Protein AF-A0A7H9HRE2-F1 (afdb_monomer)

InterPro domains:
  IPR013260 mRNA splicing factor SYF2 [PF08231] (63-188)

Structure (mmCIF, N/CA/C/O backbone):
data_AF-A0A7H9HRE2-F1
#
_entry.id   AF-A0A7H9HRE2-F1
#
loop_
_atom_site.group_PDB
_atom_site.id
_atom_site.type_symbol
_atom_site.label_atom_id
_atom_site.label_alt_id
_atom_site.label_comp_id
_atom_site.label_asym_id
_atom_site.label_entity_id
_atom_site.label_seq_id
_atom_site.pdbx_PDB_ins_code
_atom_site.Cartn_x
_atom_site.Cartn_y
_atom_site.Cartn_z
_atom_site.occupancy
_atom_site.B_iso_or_equiv
_atom_site.auth_seq_id
_atom_site.auth_comp_id
_atom_s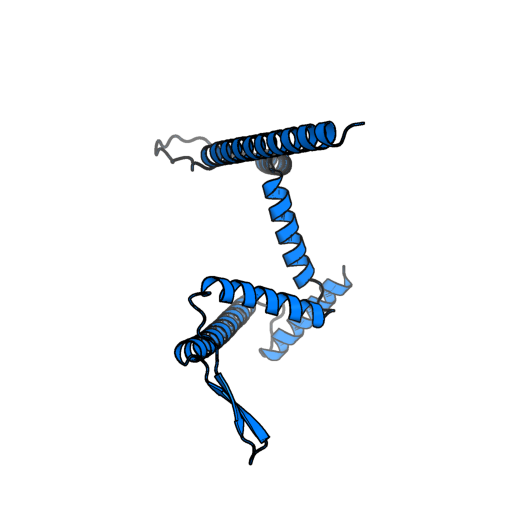ite.auth_asym_id
_atom_site.auth_atom_id
_atom_site.pdbx_PDB_model_num
ATOM 1 N N . MET A 1 1 ? 12.869 37.973 42.321 1.00 53.41 1 MET A N 1
ATOM 2 C CA . MET A 1 1 ? 11.925 38.072 41.183 1.00 53.41 1 MET A CA 1
ATOM 3 C C . MET A 1 1 ? 10.596 37.479 41.623 1.00 53.41 1 MET A C 1
ATOM 5 O O . MET A 1 1 ? 10.612 36.367 42.132 1.00 53.41 1 MET A O 1
ATOM 9 N N . SER A 1 2 ? 9.489 38.215 41.514 1.00 80.38 2 SER A N 1
ATOM 10 C CA . SER A 1 2 ? 8.180 37.780 42.021 1.00 80.38 2 SER A CA 1
ATOM 11 C C . SER A 1 2 ? 7.519 36.743 41.104 1.00 80.38 2 SER A C 1
ATOM 13 O O . SER A 1 2 ? 7.664 36.790 39.882 1.00 80.38 2 SER A O 1
ATOM 15 N N . LEU A 1 3 ? 6.764 35.815 41.702 1.00 80.50 3 LEU A N 1
ATOM 16 C CA . LEU A 1 3 ? 5.951 34.803 41.008 1.00 80.50 3 LEU A CA 1
ATOM 17 C C . LEU A 1 3 ? 4.984 35.440 39.990 1.00 80.50 3 LEU A C 1
ATOM 19 O O . LEU A 1 3 ? 4.745 34.919 38.902 1.00 80.50 3 LEU A O 1
ATOM 23 N N . GLU A 1 4 ? 4.499 36.629 40.326 1.00 84.69 4 GLU A N 1
ATOM 24 C CA . GLU A 1 4 ? 3.615 37.455 39.509 1.00 84.69 4 GLU A CA 1
ATOM 25 C C . GLU A 1 4 ? 4.274 37.914 38.196 1.00 84.69 4 GLU A C 1
ATOM 27 O O . GLU A 1 4 ? 3.642 37.900 37.137 1.00 84.69 4 GLU A O 1
ATOM 32 N N . GLY A 1 5 ? 5.579 38.208 38.229 1.00 87.94 5 GLY A N 1
ATOM 33 C CA . GLY A 1 5 ? 6.357 38.540 37.035 1.00 87.94 5 GLY A CA 1
ATOM 34 C C . GLY A 1 5 ? 6.512 37.357 36.073 1.00 87.94 5 GLY A C 1
ATOM 35 O O . GLY A 1 5 ? 6.505 37.543 34.855 1.00 87.94 5 GLY A O 1
ATOM 36 N N . TYR A 1 6 ? 6.586 36.123 36.585 1.00 88.81 6 TYR A N 1
ATOM 37 C CA . TYR A 1 6 ? 6.616 34.922 35.741 1.00 88.81 6 TYR A CA 1
ATOM 38 C C . TYR A 1 6 ? 5.274 34.670 35.045 1.00 88.81 6 TYR A C 1
ATOM 40 O O . TYR A 1 6 ? 5.252 34.329 33.861 1.00 88.81 6 TYR A O 1
ATOM 48 N N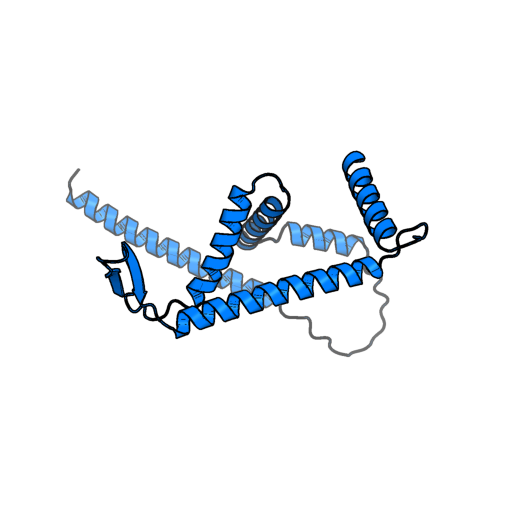 . LEU A 1 7 ? 4.154 34.898 35.737 1.00 90.94 7 LEU A N 1
ATOM 49 C CA . LEU A 1 7 ? 2.818 34.770 35.150 1.00 90.94 7 LEU A CA 1
ATOM 50 C C . LEU A 1 7 ? 2.570 35.800 34.041 1.00 90.94 7 LEU A C 1
ATOM 52 O O . LEU A 1 7 ? 1.979 35.464 33.012 1.00 90.94 7 LEU A O 1
ATOM 56 N N . GLN A 1 8 ? 3.042 37.037 34.216 1.00 90.56 8 GLN A N 1
ATOM 57 C CA . GLN A 1 8 ? 2.969 38.064 33.173 1.00 90.56 8 GLN A CA 1
ATOM 58 C C . GLN A 1 8 ? 3.802 37.678 31.944 1.00 90.56 8 GLN A C 1
ATOM 60 O O . GLN A 1 8 ? 3.269 37.656 30.833 1.00 90.56 8 GLN A O 1
ATOM 65 N N . ARG A 1 9 ? 5.054 37.245 32.140 1.00 89.19 9 ARG A N 1
ATOM 66 C CA . ARG A 1 9 ? 5.915 36.762 31.046 1.00 89.19 9 ARG A CA 1
ATOM 67 C C . ARG A 1 9 ? 5.306 35.579 30.298 1.00 89.19 9 ARG A C 1
ATOM 69 O O . ARG A 1 9 ? 5.364 35.537 29.073 1.00 89.19 9 ARG A O 1
ATOM 76 N N . PHE A 1 10 ? 4.682 34.635 31.002 1.00 91.75 10 PHE A N 1
ATOM 77 C CA . PHE A 1 10 ? 4.004 33.501 30.370 1.00 91.75 10 PHE A CA 1
ATOM 78 C C . PHE A 1 10 ? 2.816 33.944 29.501 1.00 91.75 10 PHE A C 1
ATOM 80 O O . PHE A 1 10 ? 2.652 33.462 28.378 1.00 91.75 10 PHE A O 1
ATOM 87 N N . LYS A 1 11 ? 2.006 34.899 29.979 1.00 93.75 11 LYS A N 1
ATOM 88 C CA . LYS A 1 11 ? 0.901 35.475 29.193 1.00 93.75 11 LYS A CA 1
ATOM 89 C C . LYS A 1 11 ? 1.412 36.201 27.945 1.00 93.75 11 LYS A C 1
ATOM 91 O O . LYS A 1 11 ? 0.820 36.052 26.878 1.00 93.75 11 LYS A O 1
ATOM 96 N N . GLU A 1 12 ? 2.514 36.937 28.054 1.00 93.81 12 GLU A N 1
ATOM 97 C CA . GLU A 1 12 ? 3.158 37.604 26.916 1.00 93.81 12 GLU A CA 1
ATOM 98 C C . GLU A 1 12 ? 3.727 36.609 25.902 1.00 93.81 12 GLU A C 1
ATOM 100 O O . GLU A 1 12 ? 3.481 36.745 24.705 1.00 93.81 12 GLU A O 1
ATOM 105 N N . LEU A 1 13 ? 4.423 35.569 26.365 1.00 93.88 13 LEU A N 1
ATOM 106 C CA . LEU A 1 13 ? 4.926 34.485 25.519 1.00 93.88 13 LEU A CA 1
ATOM 107 C C . LEU A 1 13 ? 3.793 33.776 24.776 1.00 93.88 13 LEU A C 1
ATOM 109 O O . LEU A 1 13 ? 3.919 33.509 23.584 1.00 93.88 13 LEU A O 1
ATOM 113 N N . ARG A 1 14 ? 2.662 33.530 25.447 1.00 93.44 14 ARG A N 1
ATOM 114 C CA . ARG A 1 14 ? 1.474 32.931 24.826 1.00 93.44 14 ARG A CA 1
ATOM 115 C C . ARG A 1 14 ? 0.843 33.837 23.766 1.00 93.44 14 ARG A C 1
ATOM 117 O O . ARG A 1 14 ? 0.380 33.344 22.742 1.00 93.44 14 ARG A O 1
ATOM 124 N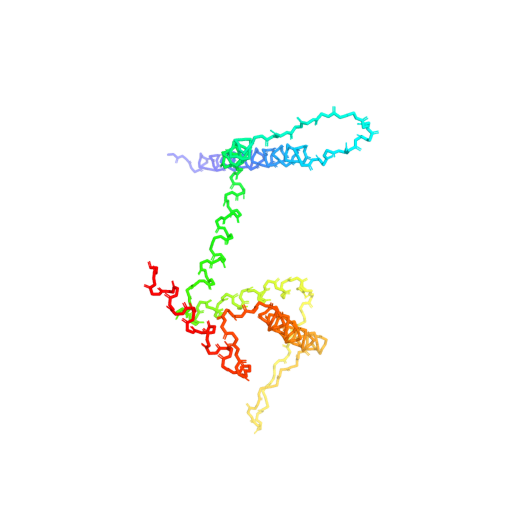 N . ARG A 1 15 ? 0.821 35.156 23.985 1.00 91.88 15 ARG A N 1
ATOM 125 C CA . ARG A 1 15 ? 0.366 36.120 22.967 1.00 91.88 15 ARG A CA 1
ATOM 126 C C . ARG A 1 15 ? 1.313 36.141 21.770 1.00 91.88 15 ARG A C 1
ATOM 128 O O . ARG A 1 15 ? 0.856 36.012 20.641 1.00 91.88 15 ARG A O 1
ATOM 135 N N . ARG A 1 16 ? 2.625 36.194 22.015 1.00 92.19 16 ARG A N 1
ATOM 136 C CA . ARG A 1 16 ? 3.647 36.159 20.959 1.00 92.19 16 ARG A CA 1
ATOM 137 C C . ARG A 1 16 ? 3.608 34.862 20.156 1.00 92.19 16 ARG A C 1
ATOM 139 O O . ARG A 1 16 ? 3.709 34.917 18.937 1.00 92.19 16 ARG A O 1
ATOM 146 N N . SER A 1 17 ? 3.426 33.707 20.797 1.00 91.56 17 SER A N 1
ATOM 147 C CA . SER A 1 17 ? 3.321 32.431 20.077 1.00 91.56 17 SER A CA 1
ATOM 148 C C . SER A 1 17 ? 2.076 32.381 19.191 1.00 91.56 17 SER A C 1
ATOM 150 O O . SER A 1 17 ? 2.152 31.919 18.053 1.00 91.56 17 SER A O 1
ATOM 152 N N . PHE A 1 18 ? 0.953 32.925 19.665 1.00 91.44 18 PHE A N 1
ATOM 153 C CA . PHE A 1 18 ? -0.261 33.055 18.866 1.00 91.44 18 PHE A CA 1
ATOM 154 C C . PHE A 1 18 ? -0.077 34.020 17.683 1.00 91.44 18 PHE A C 1
ATOM 156 O O . PHE A 1 18 ? -0.444 33.687 16.559 1.00 91.44 18 PHE A O 1
ATOM 163 N N . GLU A 1 19 ? 0.560 35.173 17.894 1.00 92.94 19 GLU A N 1
ATOM 164 C CA . GLU A 1 19 ? 0.885 36.124 16.822 1.00 92.94 19 GLU A CA 1
ATOM 165 C C . GLU A 1 19 ? 1.827 35.529 15.771 1.00 92.94 19 GLU A C 1
ATOM 167 O O . GLU A 1 19 ? 1.618 35.730 14.575 1.00 92.94 19 GLU A O 1
ATOM 172 N N . VAL A 1 20 ? 2.852 34.783 16.193 1.00 90.31 20 VAL A N 1
ATOM 173 C CA . VAL A 1 20 ? 3.763 34.077 15.281 1.00 90.31 20 VAL A CA 1
ATOM 174 C C . VAL A 1 20 ? 3.003 33.023 14.480 1.00 90.31 20 VAL A C 1
ATOM 176 O O . VAL A 1 20 ? 3.157 32.970 13.264 1.00 90.31 20 VAL A O 1
ATOM 179 N N . SER A 1 21 ? 2.125 32.250 15.122 1.00 88.25 21 SER A N 1
ATOM 180 C CA . SER A 1 21 ? 1.276 31.267 14.439 1.00 88.25 21 SER A CA 1
ATOM 181 C C . SER A 1 21 ? 0.378 31.919 13.378 1.00 88.25 21 SER A C 1
ATOM 183 O O . SER A 1 21 ? 0.330 31.464 12.236 1.00 88.25 21 SER A O 1
ATOM 185 N N . LEU A 1 22 ? -0.252 33.056 13.701 1.00 88.06 22 LEU A N 1
ATOM 186 C CA . LEU A 1 22 ? -1.041 33.827 12.735 1.00 88.06 22 LEU A CA 1
ATOM 187 C C . LEU A 1 22 ? -0.190 34.378 11.583 1.00 88.06 22 LEU A C 1
ATOM 189 O O . LEU A 1 22 ? -0.641 34.376 10.439 1.00 88.06 22 LEU A O 1
ATOM 193 N N . LYS A 1 23 ? 1.035 34.847 11.855 1.00 91.31 23 LYS A N 1
ATOM 194 C CA . LYS A 1 23 ? 1.962 35.314 10.809 1.00 91.31 23 LYS A CA 1
ATOM 195 C C . LYS A 1 23 ? 2.365 34.173 9.875 1.00 91.31 23 LYS A C 1
ATOM 197 O O . LYS A 1 23 ? 2.312 34.358 8.664 1.00 91.31 23 LYS A O 1
ATOM 202 N N . ILE A 1 24 ? 2.687 32.998 10.419 1.00 85.69 24 ILE A N 1
ATOM 203 C CA . ILE A 1 24 ? 2.991 31.790 9.637 1.00 85.69 24 ILE A CA 1
ATOM 204 C C . ILE A 1 24 ? 1.783 31.393 8.777 1.00 85.69 24 ILE A C 1
ATOM 206 O O . ILE A 1 24 ? 1.947 31.113 7.593 1.00 85.69 24 ILE A O 1
ATOM 210 N N . GLY A 1 25 ? 0.567 31.439 9.332 1.00 85.00 25 GLY A N 1
ATOM 211 C CA . GLY A 1 25 ? -0.670 31.185 8.587 1.00 85.00 25 GLY A CA 1
ATOM 212 C C . GLY A 1 25 ? -0.892 32.161 7.425 1.00 85.00 25 GLY A C 1
ATOM 213 O O . GLY A 1 25 ? -1.188 31.736 6.314 1.00 85.00 25 GLY A O 1
ATOM 214 N N . LYS A 1 26 ? -0.668 33.463 7.637 1.00 88.75 26 LYS A N 1
ATOM 215 C CA . LYS A 1 26 ? -0.795 34.480 6.576 1.00 88.75 26 LYS A CA 1
ATOM 216 C C . LYS A 1 26 ? 0.246 34.323 5.467 1.00 88.75 26 LYS A C 1
ATOM 218 O O . LYS A 1 26 ? -0.077 34.527 4.301 1.00 88.75 26 LYS A O 1
ATOM 223 N N . ILE A 1 27 ? 1.484 33.973 5.822 1.00 81.31 27 ILE A N 1
ATOM 224 C CA . ILE A 1 27 ? 2.543 33.677 4.844 1.00 81.31 27 ILE A CA 1
ATOM 225 C C . ILE A 1 27 ? 2.149 32.444 4.025 1.00 81.31 27 ILE A C 1
ATOM 227 O O . ILE A 1 27 ? 2.180 32.484 2.802 1.00 81.31 27 ILE A O 1
ATOM 231 N N . ALA A 1 28 ? 1.669 31.394 4.691 1.00 78.19 28 ALA A N 1
ATOM 232 C CA . ALA A 1 28 ? 1.194 30.172 4.055 1.00 78.19 28 ALA A CA 1
ATOM 233 C C . ALA A 1 28 ? 0.032 30.383 3.074 1.00 78.19 28 ALA A C 1
ATOM 235 O O . ALA A 1 28 ? -0.017 29.714 2.042 1.00 78.19 28 ALA A O 1
ATOM 236 N N . GLU A 1 29 ? -0.920 31.254 3.415 1.00 79.62 29 GLU A N 1
ATOM 237 C CA . GLU A 1 29 ? -2.018 31.624 2.523 1.00 79.62 29 GLU A CA 1
ATOM 238 C C . GLU A 1 29 ? -1.499 32.412 1.324 1.00 79.62 29 GLU A C 1
ATOM 240 O O . GLU A 1 29 ? -1.832 32.069 0.193 1.00 79.62 29 GLU A O 1
ATOM 245 N N . ARG A 1 30 ? -0.641 33.416 1.544 1.00 82.19 30 ARG A N 1
ATOM 246 C CA . ARG A 1 30 ? -0.043 34.206 0.458 1.00 82.19 30 ARG A CA 1
ATOM 247 C C . ARG A 1 30 ? 0.728 33.327 -0.529 1.00 82.19 30 ARG A C 1
ATOM 249 O O . ARG A 1 30 ? 0.486 33.421 -1.725 1.00 82.19 30 ARG A O 1
ATOM 256 N N . GLU A 1 31 ? 1.567 32.422 -0.032 1.00 76.62 31 GLU A N 1
ATOM 257 C CA . GLU A 1 31 ? 2.283 31.450 -0.867 1.00 76.62 31 GLU A CA 1
ATOM 258 C C . GLU A 1 31 ? 1.318 30.559 -1.669 1.00 76.62 31 GLU A C 1
ATOM 260 O O . GLU A 1 31 ? 1.574 30.246 -2.829 1.00 76.62 31 GLU A O 1
ATOM 265 N N . ALA A 1 32 ? 0.189 30.148 -1.079 1.00 75.56 32 ALA A N 1
ATOM 266 C CA . ALA A 1 32 ? -0.812 29.344 -1.779 1.00 75.56 32 ALA A CA 1
ATOM 267 C C . ALA A 1 32 ? -1.511 30.130 -2.902 1.00 75.56 32 ALA A C 1
ATOM 269 O O . ALA A 1 32 ? -1.772 29.565 -3.967 1.00 75.56 32 ALA A O 1
ATOM 270 N N . TRP A 1 33 ? -1.781 31.420 -2.686 1.00 75.31 33 TRP A N 1
ATOM 271 C CA . TRP A 1 33 ? -2.318 32.323 -3.707 1.00 75.31 33 TRP A CA 1
ATOM 272 C C . TRP A 1 33 ? -1.329 32.537 -4.855 1.00 75.31 33 TRP A C 1
ATOM 274 O O . TRP A 1 33 ? -1.697 32.346 -6.013 1.00 75.31 33 TRP A O 1
ATOM 284 N N . GLU A 1 34 ? -0.066 32.832 -4.548 1.00 73.00 34 GLU A N 1
ATOM 285 C CA . GLU A 1 34 ? 0.997 33.004 -5.549 1.00 73.00 34 GLU A CA 1
ATOM 286 C C . GLU A 1 34 ? 1.199 31.719 -6.375 1.00 73.00 34 GLU A C 1
ATOM 288 O O . GLU A 1 34 ? 1.267 31.758 -7.605 1.00 73.00 34 GLU A O 1
ATOM 293 N N . GLN A 1 35 ? 1.179 30.542 -5.738 1.00 65.88 35 GLN A N 1
ATOM 294 C CA . GLN A 1 35 ? 1.221 29.265 -6.460 1.00 65.88 35 GLN A CA 1
ATOM 295 C C . GLN A 1 35 ? -0.016 29.026 -7.333 1.00 65.88 35 GLN A C 1
ATOM 297 O O . GLN A 1 35 ? 0.101 28.426 -8.404 1.00 65.88 35 GLN A O 1
ATOM 302 N N . ALA A 1 36 ? -1.201 29.452 -6.892 1.00 69.50 36 ALA A N 1
ATOM 303 C CA . ALA A 1 36 ? -2.420 29.330 -7.683 1.00 69.50 36 ALA A CA 1
ATOM 304 C C . ALA A 1 36 ? -2.391 30.247 -8.914 1.00 69.50 36 ALA A C 1
ATOM 306 O O . ALA A 1 36 ? -2.913 29.862 -9.958 1.00 69.50 36 ALA A O 1
ATOM 307 N N . GLU A 1 37 ? -1.755 31.417 -8.825 1.00 67.75 37 GLU A N 1
ATOM 308 C CA . GLU A 1 37 ? -1.546 32.322 -9.958 1.00 67.75 37 GLU A CA 1
ATOM 309 C C . GLU A 1 37 ? -0.533 31.772 -10.964 1.00 67.75 37 GLU A C 1
ATOM 311 O O . GLU A 1 37 ? -0.829 31.742 -12.159 1.00 67.75 37 GLU A O 1
ATOM 316 N N . ILE A 1 38 ? 0.598 31.239 -10.492 1.00 65.19 38 ILE A N 1
ATOM 317 C CA . ILE A 1 38 ? 1.644 30.643 -11.343 1.00 65.19 38 ILE A CA 1
ATOM 318 C C . ILE A 1 38 ? 1.145 29.371 -12.059 1.00 65.19 38 ILE A C 1
ATOM 320 O O . ILE A 1 38 ? 1.606 29.039 -13.150 1.00 65.19 38 ILE A O 1
ATOM 324 N N . ARG A 1 39 ? 0.190 28.638 -11.469 1.00 60.56 39 ARG A N 1
ATOM 325 C CA . ARG A 1 39 ? -0.331 27.369 -12.013 1.00 60.56 39 ARG A CA 1
ATOM 326 C C . ARG A 1 39 ? -1.541 27.512 -12.942 1.00 60.56 39 ARG A C 1
ATOM 328 O O . ARG A 1 39 ? -2.035 26.482 -13.407 1.00 60.56 39 ARG A O 1
ATOM 335 N N . LYS A 1 40 ? -2.039 28.723 -13.234 1.00 64.69 40 LYS A N 1
ATOM 336 C CA . LYS A 1 40 ? -3.135 28.883 -14.209 1.00 64.69 40 LYS A CA 1
ATOM 337 C C . LYS A 1 40 ? -2.640 28.427 -15.594 1.00 64.69 40 LYS A C 1
ATOM 339 O O . LYS A 1 40 ? -1.647 28.966 -16.080 1.00 64.69 40 LYS A O 1
ATOM 344 N N . PRO A 1 41 ? -3.282 27.434 -16.239 1.00 56.47 41 PRO A N 1
ATOM 345 C CA . PRO A 1 41 ? -2.868 26.981 -17.561 1.00 56.47 41 PRO A CA 1
ATOM 346 C C . PRO A 1 41 ? -3.010 28.127 -18.568 1.00 56.47 41 PRO A C 1
ATOM 348 O O . PRO A 1 41 ? -4.044 28.795 -18.616 1.00 56.47 41 PRO A O 1
ATOM 351 N N . ARG A 1 42 ? -1.967 28.350 -19.378 1.00 55.78 42 ARG A N 1
ATOM 352 C CA . ARG A 1 42 ? -1.998 29.271 -20.519 1.00 55.78 42 ARG A CA 1
ATOM 353 C C . ARG A 1 42 ? -3.095 28.785 -21.470 1.00 55.78 42 ARG A C 1
ATOM 355 O O . ARG A 1 42 ? -2.938 27.763 -22.129 1.00 55.78 42 ARG A O 1
ATOM 362 N N . VAL A 1 43 ? -4.234 29.473 -21.477 1.00 55.56 43 VAL A N 1
ATOM 363 C CA . VAL A 1 43 ? -5.336 29.183 -22.398 1.00 55.56 43 VAL A CA 1
ATOM 364 C C . VAL A 1 43 ? -4.838 29.517 -23.799 1.00 55.56 43 VAL A C 1
ATOM 366 O O . VAL A 1 43 ? -4.540 30.676 -24.086 1.00 55.56 43 VAL A O 1
ATOM 369 N N . TYR A 1 44 ? -4.703 28.497 -24.646 1.00 48.81 44 TYR A N 1
ATOM 370 C CA . TYR A 1 44 ? -4.431 28.665 -26.068 1.00 48.81 44 TYR A CA 1
ATOM 371 C C . TYR A 1 44 ? -5.528 29.555 -26.664 1.00 48.81 44 TYR A C 1
ATOM 373 O O . TYR A 1 44 ? -6.688 29.151 -26.739 1.00 48.81 44 TYR A O 1
ATOM 381 N N . ARG A 1 45 ? -5.177 30.782 -27.056 1.00 51.88 45 ARG A N 1
ATOM 382 C CA . ARG A 1 45 ? -5.975 31.550 -28.011 1.00 51.88 45 ARG A CA 1
ATOM 383 C C . ARG A 1 45 ? -5.551 31.053 -29.391 1.00 51.88 45 ARG A C 1
ATOM 385 O O . ARG A 1 45 ? -4.370 31.124 -29.714 1.00 51.88 45 ARG A O 1
ATOM 392 N N . MET A 1 46 ? -6.483 30.459 -30.135 1.00 48.91 46 MET A N 1
ATOM 393 C CA . MET A 1 46 ? -6.277 30.069 -31.533 1.00 48.91 46 MET A CA 1
ATOM 394 C C . MET A 1 46 ? -6.248 31.331 -32.398 1.00 48.91 46 MET A C 1
ATOM 396 O O . MET A 1 46 ? -7.236 31.672 -33.035 1.00 48.91 46 MET A O 1
ATOM 400 N N . GLU A 1 47 ? -5.125 32.031 -32.397 1.00 48.75 47 GLU A N 1
ATOM 401 C CA . GLU A 1 47 ? -4.735 32.882 -33.515 1.00 48.75 47 GLU A CA 1
ATOM 402 C C . GLU A 1 47 ? -3.466 32.236 -34.061 1.00 48.75 47 GLU A C 1
ATOM 404 O O . GLU A 1 47 ? -2.422 32.206 -33.411 1.00 48.75 47 GLU A O 1
ATOM 409 N N . ALA A 1 48 ? -3.645 31.545 -35.184 1.00 50.59 48 ALA A N 1
ATOM 410 C CA . ALA A 1 48 ? -2.578 30.913 -35.927 1.00 50.59 48 ALA A CA 1
ATOM 411 C C . ALA A 1 48 ? -1.835 32.006 -36.692 1.00 50.59 48 ALA A C 1
ATOM 413 O O . ALA A 1 48 ? -2.347 32.502 -37.689 1.00 50.59 48 ALA A O 1
ATOM 414 N N . GLU A 1 49 ? -0.644 32.356 -36.223 1.00 41.31 49 GLU A N 1
ATOM 415 C CA . GLU A 1 49 ? 0.382 32.959 -37.063 1.00 41.31 49 GLU A CA 1
ATOM 416 C C . GLU A 1 49 ? 1.697 32.231 -36.809 1.00 41.31 49 GLU A C 1
ATOM 418 O O . GLU A 1 49 ? 2.117 32.016 -35.669 1.00 41.31 49 GLU A O 1
ATOM 423 N N . ASP A 1 50 ? 2.280 31.791 -37.917 1.00 48.62 50 ASP A N 1
ATOM 424 C CA . ASP A 1 50 ? 3.550 31.106 -38.020 1.00 48.62 50 ASP A CA 1
ATOM 425 C C . ASP A 1 50 ? 4.664 31.896 -37.325 1.00 48.62 50 ASP A C 1
ATOM 427 O O . ASP A 1 50 ? 4.991 33.022 -37.703 1.00 48.62 50 ASP A O 1
ATOM 431 N N . SER A 1 51 ? 5.321 31.272 -36.352 1.00 35.91 51 SER A N 1
ATOM 432 C CA . SER A 1 51 ? 6.732 31.543 -36.125 1.00 35.91 51 SER A CA 1
ATOM 433 C C . SER A 1 51 ? 7.435 30.275 -35.663 1.00 35.91 51 SER A C 1
ATOM 435 O O . SER A 1 51 ? 7.061 29.623 -34.685 1.00 35.91 51 SER A O 1
ATOM 437 N N . ASP A 1 52 ? 8.447 29.908 -36.437 1.00 46.59 52 ASP A N 1
ATOM 438 C CA . ASP A 1 52 ? 9.471 28.943 -36.086 1.00 46.59 52 ASP A CA 1
ATOM 439 C C . ASP A 1 52 ? 10.122 29.337 -34.750 1.00 46.59 52 ASP A C 1
ATOM 441 O O . ASP A 1 52 ? 11.089 30.095 -34.723 1.00 46.59 52 ASP A O 1
ATOM 445 N N . ASP A 1 53 ? 9.619 28.821 -33.628 1.00 41.88 53 ASP A N 1
ATOM 446 C CA . ASP A 1 53 ? 10.334 28.874 -32.352 1.00 41.88 53 ASP A CA 1
ATOM 447 C C . ASP A 1 53 ? 10.961 27.510 -32.069 1.00 41.88 53 ASP A C 1
ATOM 449 O O . ASP A 1 53 ? 10.467 26.668 -31.312 1.00 41.88 53 ASP A O 1
ATOM 453 N N . VAL A 1 54 ? 12.104 27.297 -32.720 1.00 44.75 54 VAL A N 1
ATOM 454 C CA . VAL A 1 54 ? 13.179 26.421 -32.246 1.00 44.75 54 VAL A CA 1
ATOM 455 C C . VAL A 1 54 ? 13.698 26.993 -30.916 1.00 44.75 54 VAL A C 1
ATOM 457 O O . VAL A 1 54 ? 14.799 27.532 -30.814 1.00 44.75 54 VAL A O 1
ATOM 460 N N . GLY A 1 55 ? 12.872 26.873 -29.875 1.00 42.19 55 GLY A N 1
ATOM 461 C CA . GLY A 1 55 ? 13.168 27.254 -28.501 1.00 42.19 55 GLY A CA 1
ATOM 462 C C . GLY A 1 55 ? 14.254 26.348 -27.930 1.00 42.19 55 GLY A C 1
ATOM 463 O O . GLY A 1 55 ? 13.991 25.261 -27.417 1.00 42.19 55 GLY A O 1
ATOM 464 N N . SER A 1 56 ? 15.489 26.805 -28.110 1.00 46.00 56 SER A N 1
ATOM 465 C CA . SER A 1 56 ? 16.763 26.352 -27.560 1.00 46.00 56 SER A CA 1
ATOM 466 C C . SER A 1 56 ? 16.693 25.356 -26.386 1.00 46.00 56 SER A C 1
ATOM 468 O O . SER A 1 56 ? 16.099 25.616 -25.341 1.00 46.00 56 SER A O 1
ATOM 470 N N . LEU A 1 57 ? 17.440 24.248 -26.488 1.00 51.19 57 LEU A N 1
ATOM 471 C CA . LEU A 1 57 ? 17.784 23.336 -25.377 1.00 51.19 57 LEU A CA 1
ATOM 472 C C . LEU A 1 57 ? 18.236 24.073 -24.098 1.00 51.19 57 LEU A C 1
ATOM 474 O O . LEU A 1 57 ? 18.051 23.568 -22.989 1.00 51.19 57 LEU A O 1
ATOM 478 N N . GLN A 1 58 ? 18.790 25.272 -24.254 1.00 49.47 58 GLN A N 1
ATOM 479 C CA . GLN A 1 58 ? 19.250 26.178 -23.204 1.00 49.47 58 GLN A CA 1
ATOM 480 C C . GLN A 1 58 ? 18.088 26.692 -22.336 1.00 49.47 58 GLN A C 1
ATOM 482 O O . GLN A 1 58 ? 18.205 26.703 -21.114 1.00 49.47 58 GLN A O 1
ATOM 487 N N . ASP A 1 59 ? 16.921 26.925 -22.940 1.00 54.78 59 ASP A N 1
ATOM 488 C CA . ASP A 1 59 ? 15.691 27.361 -22.273 1.00 54.78 59 ASP A CA 1
ATOM 489 C C . ASP A 1 59 ? 15.098 26.235 -21.395 1.00 54.78 59 ASP A C 1
ATOM 491 O O . ASP A 1 59 ? 14.509 26.464 -20.340 1.00 54.78 59 ASP A O 1
ATOM 495 N N . SER A 1 60 ? 15.337 24.967 -21.755 1.00 58.31 60 SER A N 1
ATOM 496 C CA . SER A 1 60 ? 14.955 23.811 -20.926 1.00 58.31 60 SER A CA 1
ATOM 497 C C . SER A 1 60 ? 15.858 23.627 -19.698 1.00 58.31 60 SER A C 1
ATOM 499 O O . SER A 1 60 ? 15.389 23.214 -18.633 1.00 58.31 60 SER A O 1
ATOM 501 N N . VAL A 1 61 ? 17.151 23.942 -19.831 1.00 59.41 61 VAL A N 1
ATOM 502 C CA . VAL A 1 61 ? 18.143 23.848 -18.750 1.00 59.41 61 VAL A CA 1
ATOM 503 C C . VAL A 1 61 ? 18.000 25.029 -17.799 1.00 59.41 61 VAL A C 1
ATOM 505 O O . VAL A 1 61 ? 18.067 24.830 -16.586 1.00 59.41 61 VAL A O 1
ATOM 508 N N . GLU A 1 62 ? 17.734 26.224 -18.322 1.00 59.62 62 GLU A N 1
ATOM 509 C CA . GLU A 1 62 ? 17.435 27.415 -17.529 1.00 59.62 62 GLU A CA 1
ATOM 510 C C . GLU A 1 62 ? 16.111 27.268 -16.792 1.00 59.62 62 GLU A C 1
ATOM 512 O O . GLU A 1 62 ? 16.126 27.364 -15.571 1.00 59.62 62 GLU A O 1
ATOM 517 N N . ARG A 1 63 ? 15.018 26.836 -17.440 1.00 62.12 63 ARG A N 1
ATOM 518 C CA . ARG A 1 63 ? 13.770 26.491 -16.726 1.00 62.12 63 ARG A CA 1
ATOM 519 C C . ARG A 1 63 ? 13.977 25.403 -15.675 1.00 62.12 63 ARG A C 1
ATOM 521 O O . ARG A 1 63 ? 13.322 25.409 -14.636 1.00 62.12 63 ARG A O 1
ATOM 528 N N . ARG A 1 64 ? 14.880 24.442 -15.909 1.00 58.19 64 ARG A N 1
ATOM 529 C CA . ARG A 1 64 ? 15.217 23.403 -14.921 1.00 58.19 64 ARG A CA 1
ATOM 530 C C . ARG A 1 64 ? 16.038 23.959 -13.757 1.00 58.19 64 ARG A C 1
ATOM 532 O O . ARG A 1 64 ? 15.797 23.534 -12.631 1.00 58.19 64 ARG A O 1
ATOM 539 N N . ARG A 1 65 ? 16.966 24.891 -14.004 1.00 60.59 65 ARG A N 1
ATOM 540 C CA . ARG A 1 65 ? 17.722 25.626 -12.973 1.00 60.59 65 ARG A CA 1
ATOM 541 C C . ARG A 1 65 ? 16.819 26.558 -12.173 1.00 60.59 65 ARG A C 1
ATOM 543 O O . ARG A 1 65 ? 16.865 26.532 -10.953 1.00 60.59 65 ARG A O 1
ATOM 550 N N . GLU A 1 66 ? 15.954 27.302 -12.839 1.00 63.38 66 GLU A N 1
ATOM 551 C CA . GLU A 1 66 ? 14.992 28.227 -12.243 1.00 63.38 66 GLU A CA 1
ATOM 552 C C . GLU A 1 66 ? 13.965 27.468 -11.392 1.00 63.38 66 GLU A C 1
ATOM 554 O O . GLU A 1 66 ? 13.698 27.832 -10.250 1.00 63.38 66 GLU A O 1
ATOM 559 N N . LYS A 1 67 ? 13.511 26.299 -11.863 1.00 63.94 67 LYS A N 1
ATOM 560 C CA . LYS A 1 67 ? 12.696 25.369 -11.071 1.00 63.94 67 LYS A CA 1
ATOM 561 C C . LYS A 1 67 ? 13.462 24.713 -9.920 1.00 63.94 67 LYS A C 1
ATOM 563 O O . LYS A 1 67 ? 12.841 24.371 -8.922 1.00 63.94 67 LYS A O 1
ATOM 568 N N . LEU A 1 68 ? 14.782 24.530 -10.037 1.00 60.44 68 LEU A N 1
ATOM 569 C CA . LEU A 1 68 ? 15.639 24.081 -8.930 1.00 60.44 68 LEU A CA 1
ATOM 570 C C . LEU A 1 68 ? 15.766 25.153 -7.836 1.00 60.44 68 LEU A C 1
ATOM 572 O O . LEU A 1 68 ? 15.806 24.813 -6.658 1.00 60.44 68 LEU A O 1
ATOM 576 N N . MET A 1 69 ? 15.820 26.426 -8.229 1.00 63.19 69 MET A N 1
ATOM 577 C CA . MET A 1 69 ? 15.990 27.567 -7.322 1.00 63.19 69 MET A CA 1
ATOM 578 C C . MET A 1 69 ? 14.657 28.110 -6.774 1.00 63.19 69 MET A C 1
ATOM 580 O O . MET A 1 69 ? 14.665 28.832 -5.783 1.00 63.19 69 MET A O 1
ATOM 584 N N . GLY A 1 70 ? 13.521 27.748 -7.380 1.00 69.56 70 GLY A N 1
ATOM 585 C CA . GLY A 1 70 ? 12.176 28.199 -7.000 1.00 69.56 70 GLY A CA 1
ATOM 586 C C . GLY A 1 70 ? 11.383 27.258 -6.087 1.00 69.56 70 GLY A C 1
ATOM 587 O O . GLY A 1 70 ? 10.179 27.455 -5.931 1.00 69.56 70 GLY A O 1
ATOM 588 N N . TYR A 1 71 ? 11.998 26.222 -5.509 1.00 69.75 71 TYR A N 1
ATOM 589 C CA . TYR A 1 71 ? 11.280 25.338 -4.588 1.00 69.75 71 TYR A CA 1
ATOM 590 C C . TYR A 1 71 ? 10.963 26.049 -3.271 1.00 69.75 71 TYR A C 1
ATOM 592 O O . TYR A 1 71 ? 11.845 26.535 -2.564 1.00 69.75 71 TYR A O 1
ATOM 600 N N . THR A 1 72 ? 9.686 26.049 -2.907 1.00 76.44 72 THR A N 1
ATOM 601 C CA . THR A 1 72 ? 9.238 26.501 -1.587 1.00 76.44 72 THR A CA 1
ATOM 602 C C . THR A 1 72 ? 9.711 25.524 -0.508 1.00 76.44 72 THR A C 1
ATOM 604 O O . THR A 1 72 ? 9.862 24.327 -0.765 1.00 76.44 72 THR A O 1
ATOM 607 N N . MET A 1 73 ? 9.899 25.987 0.733 1.00 73.12 73 MET A N 1
ATOM 608 C CA . MET A 1 73 ? 10.272 25.105 1.859 1.00 73.12 73 MET A CA 1
ATOM 609 C C . MET A 1 73 ? 9.332 23.895 1.993 1.00 73.12 73 MET A C 1
ATOM 611 O O . MET A 1 73 ? 9.765 22.782 2.272 1.00 73.12 73 MET A O 1
ATOM 615 N N . ARG A 1 74 ? 8.045 24.077 1.687 1.00 71.88 74 ARG A N 1
ATOM 616 C CA . ARG A 1 74 ? 7.045 22.999 1.657 1.00 71.88 74 ARG A CA 1
ATOM 617 C C . ARG A 1 74 ? 7.301 21.972 0.560 1.00 71.88 74 ARG A C 1
ATOM 619 O O . ARG A 1 74 ? 7.022 20.787 0.733 1.00 71.88 74 ARG A O 1
ATOM 626 N N . GLU A 1 75 ? 7.784 22.409 -0.597 1.00 75.69 75 GLU A N 1
ATOM 627 C CA . GLU A 1 75 ? 8.171 21.504 -1.677 1.00 75.69 75 GLU A CA 1
ATOM 628 C C . GLU A 1 75 ? 9.426 20.713 -1.311 1.00 75.69 75 GLU A C 1
ATOM 630 O O . GLU A 1 75 ? 9.463 19.524 -1.625 1.00 75.69 75 GLU A O 1
ATOM 635 N N . TYR A 1 76 ? 10.367 21.308 -0.570 1.00 78.06 76 TYR A N 1
ATOM 636 C CA . TYR A 1 76 ? 11.499 20.587 0.019 1.00 78.06 76 TYR A CA 1
ATOM 637 C C . TYR A 1 76 ? 11.051 19.531 1.032 1.00 78.06 76 TYR A C 1
ATOM 639 O O . TYR A 1 76 ? 11.411 18.369 0.872 1.00 78.06 76 TYR A O 1
ATOM 647 N N . GLU A 1 77 ? 10.187 19.872 1.992 1.00 78.50 77 GLU A N 1
ATOM 648 C CA . GLU A 1 77 ? 9.641 18.896 2.953 1.00 78.50 77 GLU A CA 1
ATOM 649 C C . GLU A 1 77 ? 8.903 17.746 2.248 1.00 78.50 77 GLU A C 1
ATOM 651 O O . GLU A 1 77 ? 8.990 16.576 2.626 1.00 78.50 77 GLU A O 1
ATOM 656 N N . ASN A 1 78 ? 8.151 18.061 1.192 1.00 81.88 78 ASN A N 1
ATOM 657 C CA . ASN A 1 78 ? 7.458 17.055 0.394 1.00 81.88 78 ASN A CA 1
ATOM 658 C C . ASN A 1 78 ? 8.422 16.216 -0.453 1.00 81.88 78 ASN A C 1
ATOM 660 O O . ASN A 1 78 ? 8.148 15.042 -0.712 1.00 81.88 78 ASN A O 1
ATOM 664 N N . TRP A 1 79 ? 9.521 16.802 -0.922 1.00 80.19 79 TRP A N 1
ATOM 665 C CA . TRP A 1 79 ? 10.563 16.095 -1.653 1.00 80.19 79 TRP A CA 1
ATOM 666 C C . TRP A 1 79 ? 11.348 15.158 -0.733 1.00 80.19 79 TRP A C 1
ATOM 668 O O . TRP A 1 79 ? 11.537 14.001 -1.093 1.00 80.19 79 TRP A O 1
ATOM 678 N N . GLU A 1 80 ? 11.682 15.598 0.477 1.00 78.50 80 GLU A N 1
ATOM 679 C CA . GLU A 1 80 ? 12.329 14.799 1.520 1.00 78.50 80 GLU A CA 1
ATOM 680 C C . GLU A 1 80 ? 11.450 13.612 1.942 1.00 78.50 80 GLU A C 1
ATOM 682 O O . GLU A 1 80 ? 11.909 12.470 1.960 1.00 78.50 80 GLU A O 1
ATOM 687 N N . LYS A 1 81 ? 10.138 13.824 2.128 1.00 79.81 81 LYS A N 1
ATOM 688 C CA . LYS A 1 81 ? 9.178 12.722 2.342 1.00 79.81 81 LYS A CA 1
ATOM 689 C C . LYS A 1 81 ? 9.184 11.717 1.189 1.00 79.81 81 LYS A C 1
ATOM 691 O O . LYS A 1 81 ? 9.195 10.510 1.417 1.00 79.81 81 LYS A O 1
ATOM 696 N N . LYS A 1 82 ? 9.206 12.195 -0.062 1.00 79.81 82 LYS A N 1
ATOM 697 C CA . LYS A 1 82 ? 9.294 11.326 -1.250 1.00 79.81 82 LYS A CA 1
ATOM 698 C C . LYS A 1 82 ? 10.639 10.602 -1.346 1.00 79.81 82 LYS A C 1
ATOM 700 O O . LYS A 1 82 ? 10.673 9.505 -1.902 1.00 79.81 82 LYS A O 1
ATOM 705 N N . LEU A 1 83 ? 11.724 11.212 -0.873 1.00 76.06 83 LEU A N 1
ATOM 706 C CA . LEU A 1 83 ? 13.054 10.613 -0.827 1.00 76.06 83 LEU A CA 1
ATOM 707 C C . LEU A 1 83 ? 13.073 9.470 0.192 1.00 76.06 83 LEU A C 1
ATOM 709 O O . LEU A 1 83 ? 13.352 8.340 -0.194 1.00 76.06 83 LEU A O 1
ATOM 713 N N . HIS A 1 84 ? 12.623 9.720 1.423 1.00 69.25 84 HIS A N 1
ATOM 714 C CA . HIS A 1 84 ? 12.493 8.694 2.458 1.00 69.25 84 HIS A CA 1
ATOM 715 C C . HIS A 1 84 ? 11.578 7.538 2.036 1.00 69.25 84 HIS A C 1
ATOM 717 O O . HIS A 1 84 ? 11.904 6.372 2.243 1.00 69.25 84 HIS A O 1
ATOM 723 N N . GLU A 1 85 ? 10.457 7.822 1.365 1.00 67.94 85 GLU A N 1
ATOM 724 C CA . GLU A 1 85 ? 9.590 6.775 0.809 1.00 67.94 85 GLU A CA 1
ATOM 725 C C . GLU A 1 85 ? 10.249 5.944 -0.302 1.00 67.94 85 GLU A C 1
ATOM 727 O O . GLU A 1 85 ? 9.799 4.828 -0.582 1.00 67.94 85 GLU A O 1
ATOM 732 N N . LYS A 1 86 ? 11.246 6.497 -1.001 1.00 68.69 86 LYS A N 1
ATOM 733 C CA . LYS A 1 86 ? 12.016 5.787 -2.028 1.00 68.69 86 LYS A CA 1
ATOM 734 C C . LYS A 1 86 ? 13.165 4.999 -1.414 1.00 68.69 86 LYS A C 1
ATOM 736 O O . LYS A 1 86 ? 13.367 3.866 -1.833 1.00 68.69 86 LYS A O 1
ATOM 741 N N . GLU A 1 87 ? 13.871 5.559 -0.439 1.00 64.44 87 GLU A N 1
ATOM 742 C CA . GLU A 1 87 ? 14.955 4.894 0.295 1.00 64.44 87 GLU A CA 1
ATOM 743 C C . GLU A 1 87 ? 14.437 3.683 1.070 1.00 64.44 87 GLU A C 1
ATOM 745 O O . GLU A 1 87 ? 14.955 2.585 0.888 1.00 64.44 87 GLU A O 1
ATOM 750 N N . ALA A 1 88 ? 13.303 3.819 1.766 1.00 62.06 88 ALA A N 1
ATOM 751 C CA . ALA A 1 88 ? 12.631 2.700 2.435 1.00 62.06 88 ALA A CA 1
ATOM 752 C C . ALA A 1 88 ? 12.202 1.564 1.479 1.00 62.06 88 ALA A C 1
ATOM 754 O O . ALA A 1 88 ? 11.869 0.467 1.919 1.00 62.06 88 ALA A O 1
ATOM 755 N N . LYS A 1 89 ? 12.162 1.817 0.162 1.00 61.25 89 LYS A N 1
ATOM 756 C CA . LYS A 1 89 ? 11.878 0.805 -0.871 1.00 61.25 89 LYS A CA 1
ATOM 757 C C . LYS A 1 89 ? 13.137 0.271 -1.553 1.00 61.25 89 LYS A C 1
ATOM 759 O O . LYS A 1 89 ? 13.026 -0.704 -2.293 1.00 61.25 89 LYS A O 1
ATOM 764 N N . LYS A 1 90 ? 14.281 0.939 -1.388 1.00 62.88 90 LYS A N 1
ATOM 765 C CA . LYS A 1 90 ? 15.525 0.644 -2.106 1.00 62.88 90 LYS A CA 1
ATOM 766 C C . LYS A 1 90 ? 16.364 -0.398 -1.369 1.00 62.88 90 LYS A C 1
ATOM 768 O O . LYS A 1 90 ? 16.950 -1.251 -2.028 1.00 62.88 90 LYS A O 1
ATOM 773 N N . ASP A 1 91 ? 16.313 -0.398 -0.040 1.00 55.72 91 ASP A N 1
ATOM 774 C CA . ASP A 1 91 ? 17.082 -1.331 0.779 1.00 55.72 91 ASP A CA 1
ATOM 775 C C . ASP A 1 91 ? 16.229 -2.538 1.171 1.00 55.72 91 ASP A C 1
ATOM 777 O O . ASP A 1 91 ? 15.479 -2.548 2.144 1.00 55.72 91 ASP A O 1
ATOM 781 N N . GLY A 1 92 ? 16.345 -3.602 0.376 1.00 59.91 92 GLY A N 1
ATOM 782 C CA . GLY A 1 92 ? 15.658 -4.879 0.589 1.00 59.91 92 GLY A CA 1
ATOM 783 C C . GLY A 1 92 ? 16.149 -5.694 1.794 1.00 59.91 92 GLY A C 1
ATOM 784 O O . GLY A 1 92 ? 15.906 -6.897 1.829 1.00 59.91 92 GLY A O 1
ATOM 785 N N . ALA A 1 93 ? 16.859 -5.091 2.752 1.00 64.69 93 ALA A N 1
ATOM 786 C CA . ALA A 1 93 ? 17.575 -5.824 3.793 1.00 64.69 93 ALA A CA 1
ATOM 787 C C . ALA A 1 93 ? 16.774 -6.018 5.093 1.00 64.69 93 ALA A C 1
ATOM 789 O O . ALA A 1 93 ? 16.947 -7.043 5.751 1.00 64.69 93 ALA A O 1
ATOM 790 N N . ASN A 1 94 ? 15.876 -5.094 5.469 1.00 83.12 94 ASN A N 1
ATOM 791 C CA . ASN A 1 94 ? 15.207 -5.165 6.772 1.00 83.12 94 ASN A CA 1
ATOM 792 C C . ASN A 1 94 ? 13.708 -5.505 6.673 1.00 83.12 94 ASN A C 1
ATOM 794 O O . ASN A 1 94 ? 12.845 -4.650 6.459 1.00 83.12 94 ASN A O 1
ATOM 798 N N . LEU A 1 95 ? 13.383 -6.784 6.894 1.00 85.56 95 LEU A N 1
ATOM 799 C CA . LEU A 1 95 ? 12.003 -7.285 6.970 1.00 85.56 95 LEU A CA 1
ATOM 800 C C . LEU A 1 95 ? 11.176 -6.566 8.048 1.00 85.56 95 LEU A C 1
ATOM 802 O O . LEU A 1 95 ? 9.971 -6.376 7.868 1.00 85.56 95 LEU A O 1
ATOM 806 N N . GLN A 1 96 ? 11.807 -6.146 9.150 1.00 89.38 96 GLN A N 1
ATOM 807 C CA . GLN A 1 96 ? 11.127 -5.464 10.251 1.00 89.38 96 GLN A CA 1
ATOM 808 C C . GLN A 1 96 ? 10.660 -4.061 9.847 1.00 89.38 96 GLN A C 1
ATOM 810 O O . GLN A 1 96 ? 9.534 -3.667 10.158 1.00 89.38 96 GLN A O 1
ATOM 815 N N . GLU A 1 97 ? 11.490 -3.317 9.119 1.00 85.69 97 GLU A N 1
ATOM 816 C CA . GLU A 1 97 ? 11.131 -1.993 8.603 1.00 85.69 97 GLU A CA 1
ATOM 817 C C . GLU A 1 97 ? 10.035 -2.086 7.545 1.00 85.69 97 GLU A C 1
ATOM 819 O O . GLU A 1 97 ? 9.071 -1.321 7.593 1.00 85.69 97 GLU A O 1
ATOM 824 N N . LEU A 1 98 ? 10.111 -3.078 6.651 1.00 85.62 98 LEU A N 1
ATOM 825 C CA . LEU A 1 98 ? 9.045 -3.339 5.686 1.00 85.62 98 LEU A CA 1
ATOM 826 C C . LEU A 1 98 ? 7.723 -3.670 6.393 1.00 85.62 98 LEU A C 1
ATOM 828 O O . LEU A 1 98 ? 6.673 -3.126 6.037 1.00 85.62 98 LEU A O 1
ATOM 832 N N . ALA A 1 99 ? 7.755 -4.525 7.418 1.00 89.56 99 ALA A N 1
ATOM 833 C CA . ALA A 1 99 ? 6.580 -4.847 8.222 1.00 89.56 99 ALA A CA 1
ATOM 834 C C . ALA A 1 99 ? 5.997 -3.589 8.885 1.00 89.56 99 ALA A C 1
ATOM 836 O O . ALA A 1 99 ? 4.799 -3.329 8.747 1.00 89.56 99 ALA A O 1
ATOM 837 N N . LYS A 1 100 ? 6.837 -2.754 9.509 1.00 91.38 100 LYS A N 1
ATOM 838 C CA . LYS A 1 100 ? 6.418 -1.475 10.102 1.00 91.38 100 LYS A CA 1
ATOM 839 C C . LYS A 1 100 ? 5.782 -0.548 9.063 1.00 91.38 100 LYS A C 1
ATOM 841 O O . LYS A 1 100 ? 4.666 -0.073 9.269 1.00 91.38 100 LYS A O 1
ATOM 846 N N . TYR A 1 101 ? 6.438 -0.348 7.923 1.00 87.75 101 TYR A N 1
ATOM 847 C CA . TYR A 1 101 ? 5.935 0.496 6.841 1.00 87.75 101 TYR A CA 1
ATOM 848 C C . TYR A 1 101 ? 4.589 -0.005 6.305 1.00 87.75 101 TYR A C 1
ATOM 850 O O . TYR A 1 101 ? 3.644 0.769 6.122 1.00 87.75 101 TYR A O 1
ATOM 858 N N . THR A 1 102 ? 4.464 -1.315 6.065 1.00 89.19 102 THR A N 1
ATOM 859 C CA . THR A 1 102 ? 3.197 -1.891 5.598 1.00 89.19 102 THR A CA 1
ATOM 860 C C . THR A 1 102 ? 2.089 -1.747 6.638 1.00 89.19 102 THR A C 1
ATOM 862 O O . THR A 1 102 ? 0.963 -1.428 6.255 1.00 89.19 102 THR A O 1
ATOM 865 N N . TYR A 1 103 ? 2.396 -1.894 7.928 1.00 91.94 103 TYR A N 1
ATOM 866 C CA . TYR A 1 103 ? 1.449 -1.668 9.016 1.00 91.94 103 TYR A CA 1
ATOM 867 C C . TYR A 1 103 ? 0.970 -0.212 9.066 1.00 91.94 103 TYR A C 1
ATOM 869 O O . TYR A 1 103 ? -0.235 0.039 9.016 1.00 91.94 103 TYR A O 1
ATOM 877 N N . GLU A 1 104 ? 1.886 0.757 9.071 1.00 90.31 104 GLU A N 1
ATOM 878 C CA . GLU A 1 104 ? 1.554 2.189 9.085 1.00 90.31 104 GLU A CA 1
ATOM 879 C C . GLU A 1 104 ? 0.711 2.591 7.867 1.00 90.31 104 GLU A C 1
ATOM 881 O O . GLU A 1 104 ? -0.283 3.316 7.992 1.00 90.31 104 GLU A O 1
ATOM 886 N N . LYS A 1 105 ? 1.037 2.042 6.690 1.00 88.88 105 LYS A N 1
ATOM 887 C CA . LYS A 1 105 ? 0.254 2.232 5.464 1.00 88.88 105 LYS A CA 1
ATOM 888 C C . LYS A 1 105 ? -1.178 1.712 5.600 1.00 88.88 105 LYS A C 1
ATOM 890 O O . LYS A 1 105 ? -2.099 2.355 5.092 1.00 88.88 105 LYS A O 1
ATOM 895 N N . GLN A 1 106 ? -1.389 0.565 6.250 1.00 88.94 106 GLN A N 1
ATOM 896 C CA . GLN A 1 106 ? -2.741 0.046 6.496 1.00 88.94 106 GLN A CA 1
ATOM 897 C C . GLN A 1 106 ? -3.468 0.864 7.568 1.00 88.94 106 GLN A C 1
ATOM 899 O O . GLN A 1 106 ? -4.640 1.193 7.388 1.00 88.94 106 GLN A O 1
ATOM 904 N N . LEU A 1 107 ? -2.771 1.295 8.621 1.00 89.88 107 LE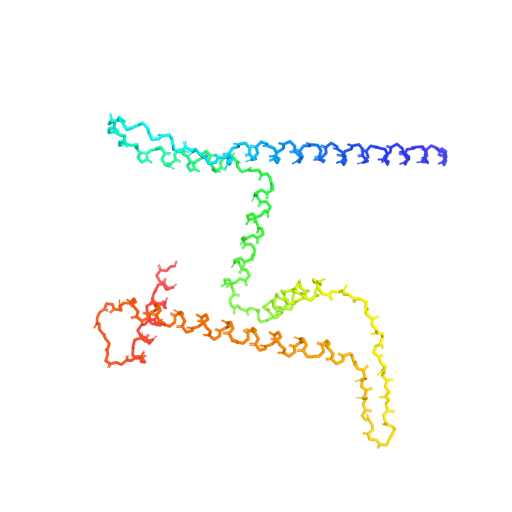U A N 1
ATOM 905 C CA . LEU A 1 107 ? -3.341 2.144 9.667 1.00 89.88 107 LEU A CA 1
ATOM 906 C C . LEU A 1 107 ? -3.868 3.471 9.096 1.00 89.88 107 LEU A C 1
ATOM 908 O O . LEU A 1 107 ? -4.958 3.916 9.457 1.00 89.88 107 LEU A O 1
ATOM 912 N N . GLY A 1 108 ? -3.144 4.073 8.147 1.00 86.06 108 GLY A N 1
ATOM 913 C CA . GLY A 1 108 ? -3.591 5.268 7.427 1.00 86.06 108 GLY A CA 1
ATOM 914 C C . GLY A 1 108 ? -4.883 5.069 6.623 1.00 86.06 108 GLY A C 1
ATOM 915 O O . GLY A 1 108 ? -5.639 6.023 6.440 1.00 86.06 108 GLY A O 1
ATOM 916 N N . LYS A 1 109 ? -5.181 3.843 6.171 1.00 84.38 109 LYS A N 1
ATOM 917 C CA . LYS A 1 109 ? -6.464 3.517 5.526 1.00 84.38 109 LYS A CA 1
ATOM 918 C C . LYS A 1 109 ? -7.579 3.366 6.554 1.00 84.38 109 LYS A C 1
ATOM 920 O O . LYS A 1 109 ? -8.649 3.922 6.348 1.00 84.38 1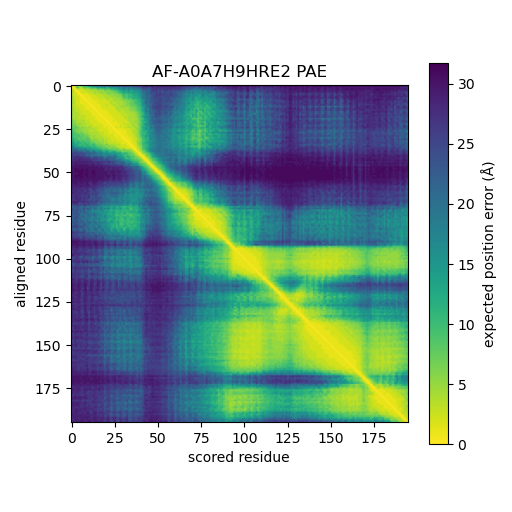09 LYS A O 1
ATOM 925 N N . VAL A 1 110 ? -7.313 2.678 7.666 1.00 82.50 110 VAL A N 1
ATOM 926 C CA . VAL A 1 110 ? -8.299 2.425 8.732 1.00 82.50 110 VAL A CA 1
ATOM 927 C C . VAL A 1 110 ? -8.740 3.720 9.416 1.00 82.50 110 VAL A C 1
ATOM 929 O O . VAL A 1 110 ? -9.931 3.910 9.648 1.00 82.50 110 VAL A O 1
ATOM 932 N N . LYS A 1 111 ? -7.815 4.661 9.662 1.00 75.38 111 LYS A N 1
ATOM 933 C CA . LYS A 1 111 ? -8.120 5.971 10.273 1.00 75.38 111 LYS A CA 1
ATOM 934 C C . LYS A 1 111 ? -9.179 6.778 9.510 1.00 75.38 111 LYS A C 1
ATOM 936 O O . LYS A 1 111 ? -9.874 7.579 10.122 1.00 75.38 111 LYS A O 1
ATOM 941 N N . LYS A 1 112 ? -9.350 6.546 8.203 1.00 70.62 112 LYS A N 1
ATOM 942 C CA . LYS A 1 112 ? -10.395 7.197 7.389 1.00 70.62 112 LYS A CA 1
ATOM 943 C C . LYS A 1 112 ? -11.811 6.737 7.741 1.00 70.62 112 LYS A C 1
ATOM 945 O O . LYS A 1 112 ? -12.770 7.409 7.383 1.00 70.62 112 LYS A O 1
ATOM 950 N N . TYR A 1 113 ? -11.935 5.605 8.428 1.00 66.75 113 TYR A N 1
ATOM 951 C CA . TYR A 1 113 ? -13.201 4.947 8.743 1.00 66.75 113 TYR A CA 1
ATOM 952 C C . TYR A 1 113 ? -13.464 4.863 10.248 1.00 66.75 113 TYR A C 1
ATOM 954 O O . TYR A 1 113 ? -14.320 4.087 10.668 1.00 66.75 113 TYR A O 1
ATOM 962 N N . ALA A 1 114 ? -12.738 5.641 11.058 1.00 65.00 114 ALA A N 1
ATOM 963 C CA . ALA A 1 114 ? -12.903 5.703 12.507 1.00 65.00 114 ALA A CA 1
ATOM 964 C C . ALA A 1 114 ? -14.222 6.411 12.885 1.00 65.00 114 ALA A C 1
ATOM 966 O O . ALA A 1 114 ? -14.234 7.543 13.356 1.00 65.00 114 ALA A O 1
ATOM 967 N N . GLY A 1 115 ? -15.345 5.747 12.613 1.00 67.19 115 GLY A N 1
ATOM 968 C CA . GLY A 1 115 ? -16.655 6.047 13.180 1.00 67.19 115 GLY A CA 1
ATOM 969 C C . GLY A 1 115 ? -16.866 5.330 14.516 1.00 67.19 115 GLY A C 1
ATOM 970 O O . GLY A 1 115 ? -16.055 4.497 14.921 1.00 67.19 115 GLY A O 1
ATOM 971 N N . THR A 1 116 ? -17.964 5.681 15.189 1.00 61.97 116 THR A N 1
ATOM 972 C CA . THR A 1 116 ? -18.358 5.309 16.559 1.00 61.97 116 THR A CA 1
ATOM 973 C C . THR A 1 116 ? -18.017 3.859 16.913 1.00 61.97 116 THR A C 1
ATOM 975 O O . THR A 1 116 ? -18.681 2.924 16.468 1.00 61.97 116 THR A O 1
ATOM 978 N N . GLN A 1 117 ? -16.974 3.666 17.723 1.00 65.25 117 GLN A N 1
ATOM 979 C CA . GLN A 1 117 ? -16.572 2.339 18.177 1.00 65.25 117 GLN A CA 1
ATOM 980 C C . GLN A 1 117 ? -17.564 1.827 19.220 1.00 65.25 117 GLN A C 1
ATOM 982 O O . GLN A 1 117 ? -17.738 2.432 20.278 1.00 65.25 117 GLN A O 1
ATOM 987 N N . LYS A 1 118 ? -18.207 0.694 18.933 1.00 67.94 118 LYS A N 1
ATOM 988 C CA . LYS A 1 118 ? -18.861 -0.110 19.968 1.00 67.94 118 LYS A CA 1
ATOM 989 C C . LYS A 1 118 ? -17.791 -0.978 20.621 1.00 67.94 118 LYS A C 1
ATOM 991 O O . LYS A 1 118 ? -16.954 -1.547 19.927 1.00 67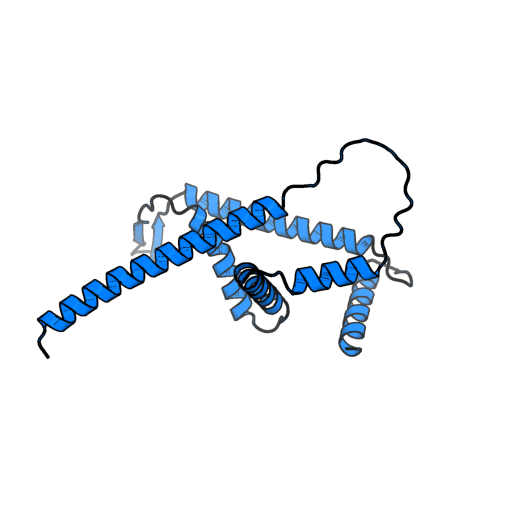.94 118 LYS A O 1
ATOM 996 N N . SER A 1 119 ? -17.793 -1.060 21.947 1.00 69.31 119 SER A N 1
ATOM 997 C CA . SER A 1 119 ? -16.859 -1.922 22.667 1.00 69.31 119 SER A CA 1
ATOM 998 C C . SER A 1 119 ? -17.184 -3.391 22.390 1.00 69.31 119 SER A C 1
ATOM 1000 O O . SER A 1 119 ? -18.309 -3.847 22.611 1.00 69.31 119 SER A O 1
ATOM 1002 N N . ALA A 1 120 ? -16.194 -4.136 21.894 1.00 78.81 120 ALA A N 1
ATOM 1003 C CA . ALA A 1 120 ? -16.309 -5.577 21.723 1.00 78.81 120 ALA A CA 1
ATOM 1004 C C . ALA A 1 120 ? -16.481 -6.250 23.094 1.00 78.81 120 ALA A C 1
ATOM 1006 O O . ALA A 1 120 ? -15.793 -5.909 24.061 1.00 78.81 120 ALA A O 1
ATOM 1007 N N . LYS A 1 121 ? -17.404 -7.212 23.187 1.00 84.12 121 LYS A N 1
ATOM 1008 C CA . LYS A 1 121 ? -17.593 -8.006 24.409 1.00 84.12 121 LYS A CA 1
ATOM 1009 C C . LYS A 1 121 ? -16.681 -9.223 24.351 1.00 84.12 121 LYS A C 1
ATOM 1011 O O . LYS A 1 121 ? -16.753 -10.000 23.401 1.00 84.12 121 LYS A O 1
ATOM 1016 N N . ILE A 1 122 ? -15.854 -9.389 25.379 1.00 87.12 122 ILE A N 1
ATOM 1017 C CA . ILE A 1 122 ? -14.915 -10.504 25.516 1.00 87.12 122 ILE A CA 1
ATOM 1018 C C . ILE A 1 122 ? -15.386 -11.376 26.675 1.00 87.12 122 ILE A C 1
ATOM 1020 O O . ILE A 1 122 ? -15.570 -10.877 27.784 1.00 87.12 122 ILE A O 1
ATOM 1024 N N . TRP A 1 123 ? -15.565 -12.674 26.440 1.00 88.38 123 TRP A N 1
ATOM 1025 C CA . TRP A 1 123 ? -15.816 -13.640 27.508 1.00 88.38 123 TRP A CA 1
ATOM 1026 C C . TRP A 1 123 ? -15.007 -14.913 27.292 1.00 88.38 123 TRP A C 1
ATOM 1028 O O . TRP A 1 123 ? -14.695 -15.304 26.167 1.00 88.38 123 TRP A O 1
ATOM 1038 N N . LYS A 1 124 ? -14.650 -15.563 28.399 1.00 89.88 124 LYS A N 1
ATOM 1039 C CA . LYS A 1 124 ? -13.901 -16.815 28.394 1.00 89.88 124 LYS A CA 1
ATOM 1040 C C . LYS A 1 124 ? -14.849 -17.959 28.711 1.00 89.88 124 LYS A C 1
ATOM 1042 O O . LYS A 1 124 ? -15.514 -17.942 29.744 1.00 89.88 124 LYS A O 1
ATOM 1047 N N . ASP A 1 125 ? -14.895 -18.952 27.836 1.00 88.38 125 ASP A N 1
ATOM 1048 C CA . ASP A 1 125 ? -15.576 -20.204 28.131 1.00 88.38 125 ASP A CA 1
ATOM 1049 C C . ASP A 1 125 ? -14.712 -21.006 29.114 1.00 88.38 125 ASP A C 1
ATOM 1051 O O . ASP A 1 125 ? -13.582 -21.392 28.808 1.00 88.38 125 ASP A O 1
ATOM 1055 N N . GLN A 1 126 ? -15.227 -21.225 30.323 1.00 86.56 126 GLN A N 1
ATOM 1056 C CA . GLN A 1 126 ? -14.496 -21.916 31.384 1.00 86.56 126 GLN A CA 1
ATOM 1057 C C . GLN A 1 126 ? -14.301 -23.408 31.095 1.00 86.56 126 GLN A C 1
ATOM 1059 O O . GLN A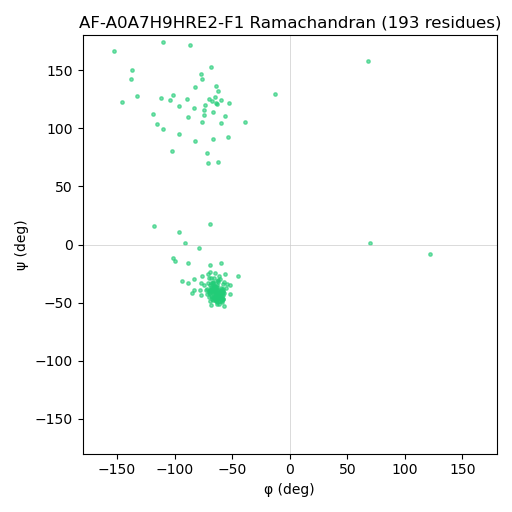 1 126 ? -13.348 -23.997 31.598 1.00 86.56 126 GLN A O 1
ATOM 1064 N N . ARG A 1 127 ? -15.154 -24.015 30.261 1.00 88.50 127 ARG A N 1
ATOM 1065 C CA . ARG A 1 127 ? -15.078 -25.447 29.946 1.00 88.50 127 ARG A CA 1
ATOM 1066 C C . ARG A 1 127 ? -14.059 -25.743 28.852 1.00 88.50 127 ARG A C 1
ATOM 1068 O O . ARG A 1 127 ? -13.372 -26.754 28.906 1.00 88.50 127 ARG A O 1
ATOM 1075 N N . THR A 1 128 ? -13.980 -24.879 27.843 1.00 88.81 128 THR A N 1
ATOM 1076 C CA . THR A 1 128 ? -13.090 -25.079 26.686 1.00 88.81 128 THR A CA 1
ATOM 1077 C C . THR A 1 128 ? -11.812 -24.247 26.755 1.00 88.81 128 THR A C 1
ATOM 1079 O O . THR A 1 128 ? -10.911 -24.441 25.944 1.00 88.81 128 THR A O 1
ATOM 1082 N N . GLY A 1 129 ? -11.736 -23.291 27.685 1.00 90.00 129 GLY A N 1
ATOM 1083 C CA . GLY A 1 129 ? -10.632 -22.339 27.801 1.00 90.00 129 GLY A CA 1
ATOM 1084 C C . GLY A 1 129 ? -10.566 -21.308 26.669 1.00 90.00 129 GLY A C 1
ATOM 1085 O O . GLY A 1 129 ? -9.661 -20.472 26.674 1.00 90.00 129 GLY A O 1
ATOM 1086 N N . ARG A 1 130 ? -11.503 -21.340 25.711 1.00 92.62 130 ARG A N 1
ATOM 1087 C CA . ARG A 1 130 ? -11.519 -20.455 24.542 1.00 92.62 130 ARG A CA 1
ATOM 1088 C C . ARG A 1 130 ? -11.985 -19.054 24.923 1.00 92.62 130 ARG A C 1
ATOM 1090 O O . ARG A 1 130 ? -12.891 -18.881 25.739 1.00 92.62 130 ARG A O 1
ATOM 1097 N N . ILE A 1 131 ? -11.372 -18.054 24.300 1.00 91.38 131 ILE A N 1
ATOM 1098 C CA . ILE A 1 131 ? -11.781 -16.654 24.410 1.00 91.38 131 ILE A CA 1
ATOM 1099 C C . ILE A 1 131 ? -12.677 -16.352 23.215 1.00 91.38 131 ILE A C 1
ATOM 1101 O O . ILE A 1 131 ? -12.241 -16.463 22.072 1.00 91.38 131 ILE A O 1
ATOM 1105 N N . ASN A 1 132 ? -13.920 -15.975 23.490 1.00 88.88 132 ASN A N 1
ATOM 1106 C CA . ASN A 1 132 ? -14.870 -15.549 22.477 1.00 88.88 132 ASN A CA 1
ATOM 1107 C C . ASN A 1 132 ? -14.953 -14.023 22.496 1.00 88.88 132 ASN A C 1
ATOM 1109 O O . ASN A 1 132 ? -15.135 -13.410 23.551 1.00 88.88 132 ASN A O 1
ATOM 1113 N N . ILE A 1 133 ? -14.802 -13.420 21.320 1.00 88.44 133 ILE A N 1
ATOM 1114 C CA . ILE A 1 133 ? -14.861 -11.974 21.121 1.00 88.44 133 ILE A CA 1
ATOM 1115 C C . ILE A 1 133 ? -16.025 -11.711 20.174 1.00 88.44 133 ILE A C 1
ATOM 1117 O O . ILE A 1 133 ? -15.978 -12.109 19.011 1.00 88.44 133 ILE A O 1
ATOM 1121 N N . SER A 1 134 ? -17.078 -11.069 20.676 1.00 85.38 134 SER A N 1
ATOM 1122 C CA . SER A 1 134 ? -18.154 -10.568 19.821 1.00 85.38 134 SER A CA 1
ATOM 1123 C C . SER A 1 134 ? -17.793 -9.167 19.363 1.00 85.38 134 SER A C 1
ATOM 1125 O O . SER A 1 134 ? -17.821 -8.227 20.162 1.00 85.38 134 SER A O 1
ATOM 1127 N N . ASP A 1 135 ? -17.483 -9.053 18.080 1.00 83.94 135 ASP A N 1
ATOM 1128 C CA . ASP A 1 135 ? -17.190 -7.793 17.404 1.00 83.94 135 ASP A CA 1
ATOM 1129 C C . ASP A 1 135 ? -18.322 -7.417 16.429 1.00 83.94 135 ASP A C 1
ATOM 1131 O O . ASP A 1 135 ? -19.281 -8.170 16.235 1.00 83.94 135 ASP A O 1
ATOM 1135 N N . ASP A 1 136 ? -18.234 -6.234 15.830 1.00 85.69 136 ASP A N 1
ATOM 1136 C CA . ASP A 1 136 ? -19.213 -5.727 14.875 1.00 85.69 136 ASP A CA 1
ATOM 1137 C C . ASP A 1 136 ? -19.075 -6.437 13.514 1.00 85.69 136 ASP A C 1
ATOM 1139 O O . ASP A 1 136 ? -18.106 -6.244 12.774 1.00 85.69 136 ASP A O 1
ATOM 1143 N N . GLY A 1 137 ? -20.067 -7.255 13.146 1.00 86.00 137 GLY A N 1
ATOM 1144 C CA . GLY A 1 137 ? -20.081 -8.013 11.885 1.00 86.00 137 GLY A CA 1
ATOM 1145 C C . GLY A 1 137 ? -19.824 -7.173 10.617 1.00 86.00 137 GLY A C 1
ATOM 1146 O O . GLY A 1 137 ? -19.030 -7.586 9.769 1.00 86.00 137 GLY A O 1
ATOM 1147 N N . PRO A 1 138 ? -20.413 -5.969 10.471 1.00 87.12 138 PRO A N 1
ATOM 1148 C CA . PRO A 1 138 ? -20.089 -5.035 9.397 1.00 87.12 138 PRO A CA 1
ATOM 1149 C C . PRO A 1 138 ? -18.604 -4.658 9.302 1.00 87.12 138 PRO A C 1
ATOM 1151 O O . PRO A 1 138 ? -18.096 -4.525 8.188 1.00 87.12 138 PRO A O 1
ATOM 1154 N N . LEU A 1 139 ? -17.892 -4.491 10.424 1.00 84.62 139 LEU A N 1
ATOM 1155 C CA . LEU A 1 139 ? -16.455 -4.180 10.414 1.00 84.62 139 LEU A CA 1
ATOM 1156 C C . LEU A 1 139 ? -15.631 -5.377 9.936 1.00 84.62 139 LEU A C 1
ATOM 1158 O O . LEU A 1 139 ? -14.720 -5.206 9.125 1.00 84.62 139 LEU A O 1
ATOM 1162 N N . VAL A 1 140 ? -16.000 -6.588 10.357 1.00 87.88 140 VAL A N 1
ATOM 1163 C CA . VAL A 1 140 ? -15.362 -7.830 9.893 1.00 87.88 140 VAL A CA 1
ATOM 1164 C C . VAL A 1 140 ? -15.568 -8.024 8.387 1.00 87.88 140 VAL A C 1
ATOM 1166 O O . VAL A 1 140 ? -14.616 -8.303 7.658 1.00 87.88 140 VAL A O 1
ATOM 1169 N N . ASN A 1 141 ? -16.782 -7.787 7.885 1.00 90.56 141 ASN A N 1
ATOM 1170 C CA . ASN A 1 141 ? -17.079 -7.881 6.452 1.00 90.56 141 ASN A CA 1
ATOM 1171 C C . ASN A 1 141 ? -16.315 -6.837 5.624 1.00 90.56 141 ASN A C 1
ATOM 1173 O O . ASN A 1 141 ? -15.861 -7.126 4.513 1.00 90.56 141 ASN A O 1
ATOM 1177 N N . ARG A 1 142 ? -16.128 -5.625 6.161 1.00 88.06 142 ARG A N 1
ATOM 1178 C CA . ARG A 1 142 ? -15.282 -4.599 5.531 1.00 88.06 142 ARG A CA 1
ATOM 1179 C C . ARG A 1 142 ? -13.822 -5.027 5.487 1.00 88.06 142 ARG A C 1
ATOM 1181 O O . ARG A 1 142 ? -13.203 -4.892 4.438 1.00 88.06 142 ARG A O 1
ATOM 1188 N N . LEU A 1 143 ? -13.297 -5.588 6.578 1.00 89.62 143 LEU A N 1
ATOM 1189 C CA . LEU A 1 143 ? -11.937 -6.123 6.614 1.00 89.62 143 LEU A CA 1
ATOM 1190 C C . LEU A 1 143 ? -11.740 -7.206 5.545 1.00 89.62 143 LEU A C 1
ATOM 1192 O O . LEU A 1 143 ? -10.767 -7.151 4.794 1.00 89.62 143 LEU A O 1
ATOM 1196 N N . ALA A 1 144 ? -12.680 -8.148 5.430 1.00 93.75 144 ALA A N 1
ATOM 1197 C CA . ALA A 1 144 ? -12.649 -9.174 4.390 1.00 93.75 144 ALA A CA 1
ATOM 1198 C C . ALA A 1 144 ? -12.655 -8.553 2.980 1.00 93.75 144 ALA A C 1
ATOM 1200 O O . ALA A 1 144 ? -11.799 -8.872 2.153 1.00 93.75 144 ALA A O 1
ATOM 1201 N N . SER A 1 145 ? -13.545 -7.587 2.740 1.00 93.06 145 SER A N 1
ATOM 1202 C CA . SER A 1 145 ? -13.638 -6.869 1.461 1.00 93.06 145 SER A CA 1
ATOM 1203 C C . SER A 1 145 ? -12.350 -6.107 1.117 1.00 93.06 145 SER A C 1
ATOM 1205 O O . SER A 1 145 ? -11.915 -6.090 -0.035 1.00 93.06 145 SER A O 1
ATOM 1207 N N . ASP A 1 146 ? -11.699 -5.495 2.107 1.00 90.62 146 ASP A N 1
ATOM 1208 C CA . ASP A 1 146 ? -10.427 -4.794 1.927 1.00 90.62 146 ASP A CA 1
ATOM 1209 C C . ASP A 1 146 ? -9.272 -5.753 1.609 1.00 90.62 146 ASP A C 1
ATOM 1211 O O . ASP A 1 146 ? -8.430 -5.456 0.751 1.00 90.62 146 ASP A O 1
ATOM 1215 N N . LEU A 1 147 ? -9.232 -6.923 2.248 1.00 92.94 147 LEU A N 1
ATOM 1216 C CA . LEU A 1 147 ? -8.256 -7.970 1.937 1.00 92.94 147 LEU A CA 1
ATOM 1217 C C . LEU A 1 147 ? -8.450 -8.509 0.513 1.00 92.94 147 LEU A C 1
ATOM 1219 O O . LEU A 1 147 ? -7.484 -8.610 -0.251 1.00 92.94 147 LEU A O 1
ATOM 1223 N N . GLU A 1 148 ? -9.690 -8.764 0.102 1.00 95.75 148 GLU A N 1
ATOM 1224 C CA . GLU A 1 148 ? -9.998 -9.162 -1.273 1.00 95.75 148 GLU A CA 1
ATOM 1225 C C . GLU A 1 148 ? -9.610 -8.087 -2.286 1.00 95.75 148 GLU A C 1
ATOM 1227 O O . GLU A 1 148 ? -8.968 -8.374 -3.297 1.00 95.75 148 GLU A O 1
ATOM 1232 N N . ARG A 1 149 ? -9.947 -6.824 -2.018 1.00 93.94 149 ARG A N 1
ATOM 1233 C CA . ARG A 1 149 ? -9.573 -5.718 -2.900 1.00 93.94 149 ARG A CA 1
ATOM 1234 C C . ARG A 1 149 ? -8.059 -5.617 -3.042 1.00 93.94 149 ARG A C 1
ATOM 1236 O O . ARG A 1 149 ? -7.554 -5.555 -4.159 1.00 93.94 149 ARG A O 1
ATOM 1243 N N . THR A 1 150 ? -7.323 -5.641 -1.932 1.00 92.12 150 THR A N 1
ATOM 1244 C CA . THR A 1 150 ? -5.858 -5.516 -1.976 1.00 92.12 150 THR A CA 1
ATOM 1245 C C . THR A 1 150 ? -5.182 -6.709 -2.651 1.00 92.12 150 THR A C 1
ATOM 1247 O O . THR A 1 150 ? -4.167 -6.520 -3.322 1.00 92.12 150 THR A O 1
ATOM 1250 N N . SER A 1 151 ? -5.724 -7.923 -2.526 1.00 93.81 151 SER A N 1
ATOM 1251 C CA . SER A 1 151 ? -5.217 -9.091 -3.259 1.00 93.81 151 SER A CA 1
ATOM 1252 C C . SER A 1 151 ? -5.474 -8.974 -4.767 1.00 93.81 151 SER A C 1
ATOM 1254 O O . SER A 1 151 ? -4.542 -9.161 -5.552 1.00 93.81 151 SER A O 1
ATOM 1256 N N . LYS A 1 152 ? -6.679 -8.551 -5.176 1.00 96.25 152 LYS A N 1
ATOM 1257 C CA . LYS A 1 152 ? -7.019 -8.267 -6.583 1.00 96.25 152 LYS A CA 1
ATOM 1258 C C . LYS A 1 152 ? -6.137 -7.165 -7.173 1.00 96.25 152 LYS A C 1
ATOM 1260 O O . LYS A 1 152 ? -5.610 -7.327 -8.270 1.00 96.25 152 LYS A O 1
ATOM 1265 N N . GLU A 1 153 ? -5.911 -6.076 -6.439 1.00 94.38 153 GLU A N 1
ATOM 1266 C CA . GLU A 1 153 ? -5.017 -4.985 -6.853 1.00 94.38 153 GLU A CA 1
ATOM 1267 C C . GLU A 1 153 ? -3.585 -5.480 -7.094 1.00 94.38 153 GLU A C 1
ATOM 1269 O O . GLU A 1 153 ? -3.000 -5.181 -8.137 1.00 94.38 153 GLU A O 1
ATOM 1274 N N . ARG A 1 154 ? -3.025 -6.272 -6.165 1.00 93.25 154 ARG A N 1
ATOM 1275 C CA . ARG A 1 154 ? -1.682 -6.860 -6.321 1.00 93.25 154 ARG A CA 1
ATOM 1276 C C . ARG A 1 154 ? -1.611 -7.784 -7.531 1.00 93.25 154 ARG A C 1
ATOM 1278 O O . ARG A 1 154 ? -0.640 -7.718 -8.281 1.00 93.25 154 ARG A O 1
ATOM 1285 N N . TYR A 1 155 ? -2.635 -8.608 -7.734 1.00 96.06 155 TYR A N 1
ATOM 1286 C CA . TYR A 1 155 ? -2.712 -9.509 -8.877 1.00 96.06 155 TYR A CA 1
ATOM 1287 C C . TYR A 1 155 ? -2.727 -8.742 -10.204 1.00 96.06 155 TYR A C 1
ATOM 1289 O O . TYR A 1 155 ? -1.897 -9.003 -11.071 1.00 96.06 155 TYR A O 1
ATOM 1297 N N . VAL A 1 156 ? -3.608 -7.746 -10.351 1.00 96.06 156 VAL A N 1
ATOM 1298 C CA . VAL A 1 156 ? -3.705 -6.937 -11.578 1.00 96.06 156 VAL A CA 1
ATOM 1299 C C . VAL A 1 156 ? -2.417 -6.156 -11.831 1.00 96.06 156 VAL A C 1
ATOM 1301 O O . VAL A 1 156 ? -1.950 -6.110 -12.968 1.00 96.06 156 VAL A O 1
ATOM 1304 N N . ALA A 1 157 ? -1.824 -5.561 -10.792 1.00 94.25 157 ALA A N 1
ATOM 1305 C CA . ALA A 1 157 ? -0.553 -4.854 -10.915 1.00 94.25 157 ALA A CA 1
ATOM 1306 C C . ALA A 1 157 ? 0.559 -5.790 -11.405 1.00 94.25 157 ALA A C 1
ATOM 1308 O O . ALA A 1 157 ? 1.284 -5.442 -12.336 1.00 94.25 157 ALA A O 1
ATOM 1309 N N . ARG A 1 158 ? 0.647 -6.999 -10.835 1.00 90.94 158 ARG A N 1
ATOM 1310 C CA . ARG A 1 158 ? 1.636 -7.998 -11.245 1.00 90.94 158 ARG A CA 1
ATOM 1311 C C . ARG A 1 158 ? 1.390 -8.508 -12.661 1.00 90.94 158 ARG A C 1
ATOM 1313 O O . ARG A 1 158 ? 2.343 -8.655 -13.417 1.00 90.94 158 ARG A O 1
ATOM 1320 N N . ARG A 1 159 ? 0.133 -8.741 -13.041 1.00 93.56 159 ARG A N 1
ATOM 1321 C CA . ARG A 1 159 ? -0.229 -9.172 -14.396 1.00 93.56 159 ARG A CA 1
ATOM 1322 C C . ARG A 1 159 ? 0.176 -8.131 -15.438 1.00 93.56 159 ARG A C 1
ATOM 1324 O O . ARG A 1 159 ? 0.885 -8.467 -16.376 1.00 93.56 159 ARG A O 1
ATOM 1331 N N . LYS A 1 160 ? -0.164 -6.859 -15.206 1.00 93.12 160 LYS A N 1
ATOM 1332 C CA . LYS A 1 160 ? 0.256 -5.738 -16.065 1.00 93.12 160 LYS A CA 1
ATOM 1333 C C . LYS A 1 160 ? 1.775 -5.600 -16.145 1.00 93.12 160 LYS A C 1
ATOM 1335 O O . LYS A 1 160 ? 2.306 -5.246 -17.188 1.00 93.12 160 LYS A O 1
ATOM 1340 N N . GLU A 1 161 ? 2.485 -5.836 -15.045 1.00 88.50 161 GLU A N 1
ATOM 1341 C CA . GLU A 1 161 ? 3.950 -5.819 -15.037 1.00 88.50 161 GLU A CA 1
ATOM 1342 C C . GLU A 1 161 ? 4.533 -6.933 -15.916 1.00 88.50 161 GLU A C 1
ATOM 1344 O O . GLU A 1 161 ? 5.465 -6.668 -16.670 1.00 88.50 161 GLU A O 1
ATOM 1349 N N . MET A 1 162 ? 3.974 -8.146 -15.852 1.00 84.88 162 MET A N 1
ATOM 1350 C CA . MET A 1 162 ? 4.377 -9.259 -16.719 1.00 84.88 162 MET A CA 1
ATOM 1351 C C . MET A 1 162 ? 4.083 -8.950 -18.189 1.00 84.88 162 MET A C 1
ATOM 1353 O O . MET A 1 162 ? 4.999 -9.012 -18.993 1.00 84.88 162 MET A O 1
ATOM 1357 N N . GLU A 1 163 ? 2.876 -8.477 -18.517 1.00 86.81 163 GLU A N 1
ATOM 1358 C CA . GLU A 1 163 ? 2.506 -8.070 -19.885 1.00 86.81 163 GLU A CA 1
ATOM 1359 C C . GLU A 1 163 ? 3.453 -6.985 -20.440 1.00 86.81 163 GLU A C 1
ATOM 1361 O O . GLU A 1 163 ? 3.887 -7.045 -21.589 1.00 86.81 163 GLU A O 1
ATOM 1366 N N . ARG A 1 164 ? 3.827 -5.995 -19.616 1.00 86.31 164 ARG A N 1
ATOM 1367 C CA . ARG A 1 164 ? 4.768 -4.935 -20.018 1.00 86.31 164 ARG A CA 1
ATOM 1368 C C . ARG A 1 164 ? 6.186 -5.446 -20.230 1.00 86.31 164 ARG A C 1
ATOM 1370 O O . ARG A 1 164 ? 6.843 -4.987 -21.161 1.00 86.31 164 ARG A O 1
ATOM 1377 N N . ARG A 1 165 ? 6.662 -6.352 -19.370 1.00 79.00 165 ARG A N 1
ATOM 1378 C CA . ARG A 1 165 ? 7.939 -7.044 -19.590 1.00 79.00 165 ARG A CA 1
ATOM 1379 C C . ARG A 1 165 ? 7.878 -7.882 -20.852 1.00 79.00 165 ARG A C 1
ATOM 1381 O O . ARG A 1 165 ? 8.847 -7.921 -21.596 1.00 79.00 165 ARG A O 1
ATOM 1388 N N . ASP A 1 166 ? 6.719 -8.464 -21.146 1.00 77.06 166 ASP A N 1
ATOM 1389 C CA . ASP A 1 166 ? 6.588 -9.296 -22.323 1.00 77.06 166 ASP A CA 1
ATOM 1390 C C . ASP A 1 166 ? 6.733 -8.530 -23.633 1.00 77.06 166 ASP A C 1
ATOM 1392 O O . ASP A 1 166 ? 7.386 -9.028 -24.552 1.00 77.06 166 ASP A O 1
ATOM 1396 N N . MET A 1 167 ? 6.220 -7.298 -23.663 1.00 74.81 167 MET A N 1
ATOM 1397 C CA . MET A 1 167 ? 6.370 -6.355 -24.775 1.00 74.81 167 MET A CA 1
ATOM 1398 C C . MET A 1 167 ? 7.792 -5.791 -24.919 1.00 74.81 167 MET A C 1
ATOM 1400 O O . MET A 1 167 ? 8.178 -5.381 -26.012 1.00 74.81 167 MET A O 1
ATOM 1404 N N . GLN A 1 168 ? 8.581 -5.744 -23.841 1.00 70.50 168 GLN A N 1
ATOM 1405 C CA . GLN A 1 168 ? 9.985 -5.335 -23.896 1.00 70.50 168 GLN A CA 1
ATOM 1406 C C . GLN A 1 168 ? 10.836 -6.534 -24.324 1.00 70.50 168 GLN A C 1
ATOM 1408 O O . GLN A 1 168 ? 11.296 -7.321 -23.503 1.00 70.50 168 GLN A O 1
ATOM 1413 N N . ALA A 1 169 ? 11.015 -6.700 -25.635 1.00 60.09 169 ALA A N 1
ATOM 1414 C CA . ALA A 1 169 ? 11.800 -7.800 -26.184 1.00 60.09 169 ALA A CA 1
ATOM 1415 C C . ALA A 1 169 ? 13.253 -7.765 -25.675 1.00 60.09 169 ALA A C 1
ATOM 1417 O O . ALA A 1 169 ? 13.966 -6.777 -25.856 1.00 60.09 169 ALA A O 1
ATOM 1418 N N . THR A 1 170 ? 13.699 -8.865 -25.063 1.00 63.38 170 THR A N 1
ATOM 1419 C CA . THR A 1 170 ? 15.108 -9.093 -24.727 1.00 63.38 170 THR A CA 1
ATOM 1420 C C . THR A 1 170 ? 15.917 -9.211 -26.028 1.00 63.38 170 THR A C 1
ATOM 1422 O O . THR A 1 170 ? 15.547 -10.022 -26.887 1.00 63.38 170 THR A O 1
ATOM 1425 N N . PRO A 1 171 ? 17.006 -8.440 -26.213 1.00 58.53 171 PRO A N 1
ATOM 1426 C CA . PRO A 1 171 ? 17.864 -8.574 -27.386 1.00 58.53 171 PRO A CA 1
ATOM 1427 C C . PRO A 1 171 ? 18.493 -9.973 -27.380 1.00 58.53 171 PRO A C 1
ATOM 1429 O O . PRO A 1 171 ? 19.154 -10.340 -26.416 1.00 58.53 171 PRO A O 1
ATOM 1432 N N . GLY A 1 172 ? 18.257 -10.769 -28.425 1.00 64.38 172 GLY A N 1
ATOM 1433 C CA . GLY A 1 172 ? 18.822 -12.122 -28.559 1.00 64.38 172 GLY A CA 1
ATOM 1434 C C . GLY A 1 172 ? 17.800 -13.250 -28.714 1.00 64.38 172 GLY A C 1
ATOM 1435 O O . GLY A 1 172 ? 18.190 -14.367 -29.040 1.00 64.38 172 GLY A O 1
ATOM 1436 N N . GLY A 1 173 ? 16.502 -12.963 -28.555 1.00 65.50 173 GLY A N 1
ATOM 1437 C CA . GLY A 1 173 ? 15.454 -13.983 -28.644 1.00 65.50 173 GLY A CA 1
ATOM 1438 C C . GLY A 1 173 ? 15.509 -14.980 -27.479 1.00 65.50 173 GLY A C 1
ATOM 1439 O O . GLY A 1 173 ? 16.513 -15.132 -26.788 1.00 65.50 173 GLY A O 1
ATOM 1440 N N . TYR A 1 174 ? 14.395 -15.647 -27.203 1.00 79.25 174 TYR A N 1
ATOM 1441 C CA . TYR A 1 174 ? 14.303 -16.631 -26.127 1.00 79.25 174 TYR A CA 1
ATOM 1442 C C . TYR A 1 174 ? 13.514 -17.844 -26.605 1.00 79.25 174 TYR A C 1
ATOM 1444 O O . TYR A 1 174 ? 12.549 -17.722 -27.351 1.00 79.25 174 TYR A O 1
ATOM 1452 N N . ILE A 1 175 ? 13.946 -19.028 -26.169 1.00 81.38 175 ILE A N 1
ATOM 1453 C CA . ILE A 1 175 ? 13.341 -20.311 -26.562 1.00 81.38 175 ILE A CA 1
ATOM 1454 C C . ILE A 1 175 ? 12.021 -20.550 -25.808 1.00 81.38 175 ILE A C 1
ATOM 1456 O O . ILE A 1 175 ? 11.103 -21.167 -26.337 1.00 81.38 175 ILE A O 1
ATOM 1460 N N . ASN A 1 176 ? 11.919 -20.073 -24.561 1.00 85.81 176 ASN A N 1
ATOM 1461 C CA . ASN A 1 176 ? 10.710 -20.146 -23.739 1.00 85.81 176 ASN A CA 1
ATOM 1462 C C . ASN A 1 176 ? 10.659 -18.996 -22.711 1.00 85.81 176 ASN A C 1
ATOM 1464 O O . ASN A 1 176 ? 11.673 -18.342 -22.448 1.00 85.81 176 ASN A O 1
ATOM 1468 N N . ASP A 1 177 ? 9.496 -18.788 -22.088 1.00 84.19 177 ASP A N 1
ATOM 1469 C CA . ASP A 1 177 ? 9.270 -17.698 -21.120 1.00 84.19 177 ASP 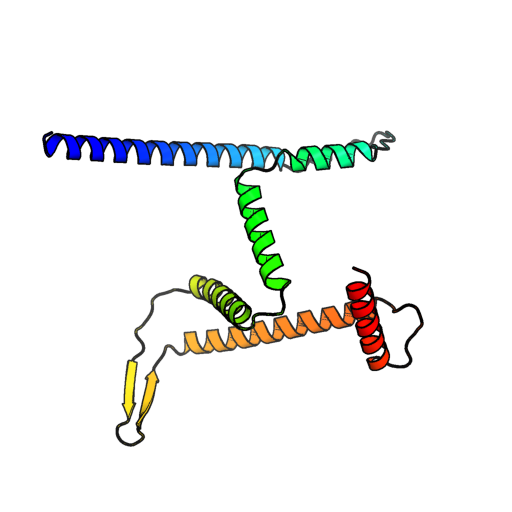A CA 1
ATOM 1470 C C . ASP A 1 177 ? 10.153 -17.801 -19.869 1.00 84.19 177 ASP A C 1
ATOM 1472 O O . ASP A 1 177 ? 10.540 -16.792 -19.280 1.00 84.19 177 ASP A O 1
ATOM 1476 N N . LYS A 1 178 ? 10.520 -19.019 -19.455 1.00 88.12 178 LYS A N 1
ATOM 1477 C CA . LYS A 1 178 ? 11.429 -19.218 -18.316 1.00 88.12 178 LYS A CA 1
ATOM 1478 C C . LYS A 1 178 ? 12.848 -18.756 -18.648 1.00 88.12 178 LYS A C 1
ATOM 1480 O O . LYS A 1 178 ? 13.497 -18.142 -17.808 1.00 88.12 178 LYS A O 1
ATOM 1485 N N . ASN A 1 179 ? 13.308 -19.019 -19.869 1.00 86.31 179 ASN A N 1
ATOM 1486 C CA . ASN A 1 179 ? 14.613 -18.600 -20.365 1.00 86.31 179 ASN A CA 1
ATOM 1487 C C . ASN A 1 179 ? 14.666 -17.071 -20.503 1.00 86.31 179 ASN A C 1
ATOM 1489 O O . ASN A 1 179 ? 15.641 -16.447 -20.100 1.00 86.31 179 ASN A O 1
ATOM 1493 N N . LYS A 1 180 ? 13.564 -16.448 -20.939 1.00 85.69 180 LYS A N 1
ATOM 1494 C CA . LYS A 1 180 ? 13.408 -14.987 -20.923 1.00 85.69 180 LYS A CA 1
ATOM 1495 C C . LYS A 1 180 ? 13.581 -14.398 -19.521 1.00 85.69 180 LYS A C 1
ATOM 1497 O O . LYS A 1 180 ? 14.423 -13.530 -19.317 1.00 85.69 180 LYS A O 1
ATOM 1502 N N . GLN A 1 181 ? 12.838 -14.910 -18.536 1.00 87.19 181 GLN A N 1
ATOM 1503 C CA . GLN A 1 181 ? 12.924 -14.443 -17.144 1.00 87.19 181 GLN A CA 1
ATOM 1504 C C . GLN A 1 181 ? 14.315 -14.663 -16.533 1.00 87.19 181 GLN A C 1
ATOM 1506 O O . GLN A 1 181 ? 14.754 -13.881 -15.684 1.00 87.19 181 GLN A O 1
ATOM 1511 N N . PHE A 1 182 ? 15.000 -15.730 -16.947 1.00 87.62 182 PHE A N 1
ATOM 1512 C CA . PHE A 1 182 ? 16.368 -16.014 -16.537 1.00 87.62 182 PHE A CA 1
ATOM 1513 C C . PHE A 1 182 ? 17.358 -15.006 -17.131 1.00 87.62 182 PHE A C 1
ATOM 1515 O O . PHE A 1 182 ? 18.117 -14.404 -16.373 1.00 87.62 182 PHE A O 1
ATOM 1522 N N . ASN A 1 183 ? 17.288 -14.737 -18.435 1.00 84.69 183 ASN A N 1
ATOM 1523 C CA . ASN A 1 183 ? 18.129 -13.735 -19.094 1.00 84.69 183 ASN A CA 1
ATOM 1524 C C . ASN A 1 183 ? 17.904 -12.334 -18.500 1.00 84.69 183 ASN A C 1
ATOM 1526 O O . ASN A 1 183 ? 18.862 -11.665 -18.132 1.00 84.69 183 ASN A O 1
ATOM 1530 N N . GLU A 1 184 ? 16.653 -11.940 -18.239 1.00 86.25 184 GLU A N 1
ATOM 1531 C CA . GLU A 1 184 ? 16.348 -10.687 -17.526 1.00 86.25 184 GLU A CA 1
ATOM 1532 C C . GLU A 1 184 ? 16.926 -10.640 -16.099 1.00 86.25 184 GLU A C 1
ATOM 1534 O O . GLU A 1 184 ? 17.176 -9.569 -15.535 1.00 86.25 184 GLU A O 1
ATOM 1539 N N . LYS A 1 185 ? 17.065 -11.792 -15.433 1.00 88.50 185 LYS A N 1
ATOM 1540 C CA . LYS A 1 185 ? 17.720 -11.867 -14.123 1.00 88.50 185 LYS A CA 1
ATOM 1541 C C . LYS A 1 185 ? 19.230 -11.669 -14.264 1.00 88.50 185 LYS A C 1
ATOM 1543 O O . LYS A 1 185 ? 19.787 -10.930 -13.456 1.00 88.50 185 LYS A O 1
ATOM 1548 N N . LEU A 1 186 ? 19.858 -12.275 -15.271 1.00 86.25 186 LEU A N 1
ATOM 1549 C CA . LEU A 1 186 ? 21.280 -12.082 -15.565 1.00 86.25 186 LEU A CA 1
ATOM 1550 C C . LEU A 1 186 ? 21.586 -10.623 -15.912 1.00 86.25 186 LEU A C 1
ATOM 1552 O O . LEU A 1 186 ? 22.478 -10.043 -15.303 1.00 86.25 186 LEU A O 1
ATOM 1556 N N . ASP A 1 187 ? 20.784 -10.000 -16.776 1.00 85.12 187 ASP A N 1
ATOM 1557 C CA . ASP A 1 187 ? 20.940 -8.589 -17.149 1.00 85.12 187 ASP A CA 1
ATOM 1558 C C . ASP A 1 187 ? 20.881 -7.653 -15.937 1.00 85.12 187 ASP A C 1
ATOM 1560 O O . ASP A 1 187 ? 21.614 -6.668 -15.868 1.00 85.12 187 ASP A O 1
ATOM 1564 N N . ARG A 1 188 ? 20.005 -7.943 -14.964 1.00 85.31 188 ARG A N 1
ATOM 1565 C CA . ARG A 1 188 ? 19.937 -7.171 -13.714 1.00 85.31 188 AR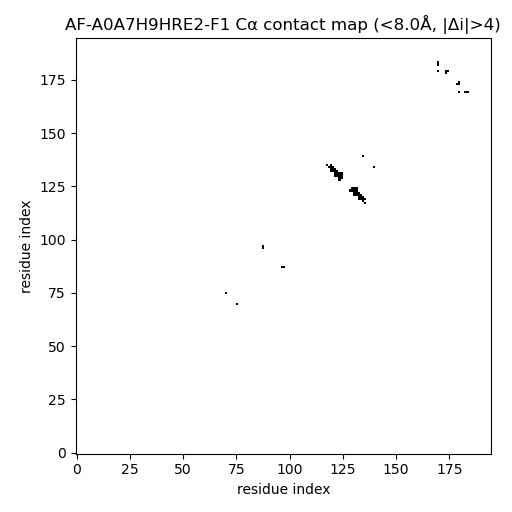G A CA 1
ATOM 1566 C C . ARG A 1 188 ? 21.219 -7.306 -12.903 1.00 85.31 188 ARG A C 1
ATOM 1568 O O . ARG A 1 188 ? 21.755 -6.298 -12.472 1.00 85.31 188 ARG A O 1
ATOM 1575 N N . GLN A 1 189 ? 21.715 -8.530 -12.736 1.00 85.75 189 GLN A N 1
ATOM 1576 C CA . GLN A 1 189 ? 22.942 -8.781 -11.979 1.00 85.75 189 GLN A CA 1
ATOM 1577 C C . GLN A 1 189 ? 24.169 -8.164 -12.655 1.00 85.75 189 GLN A C 1
ATOM 1579 O O . GLN A 1 189 ? 24.991 -7.574 -11.969 1.00 85.75 189 GLN A O 1
ATOM 1584 N N . LEU A 1 190 ? 24.271 -8.236 -13.985 1.00 84.38 190 LEU A N 1
ATOM 1585 C CA . LEU A 1 190 ? 25.364 -7.606 -14.732 1.00 84.38 190 LEU A CA 1
ATOM 1586 C C . LEU A 1 190 ? 25.376 -6.084 -14.532 1.00 84.38 190 LEU A C 1
ATOM 1588 O O . LEU A 1 190 ? 26.409 -5.522 -14.188 1.00 84.38 190 LEU A O 1
ATOM 1592 N N . ARG A 1 191 ? 24.213 -5.424 -14.631 1.00 81.81 191 ARG A N 1
ATOM 1593 C CA . ARG A 1 191 ? 24.087 -3.975 -14.376 1.00 81.81 191 ARG A CA 1
ATOM 1594 C C . ARG A 1 191 ? 24.407 -3.573 -12.938 1.00 81.81 191 ARG A C 1
ATOM 1596 O O . ARG A 1 191 ? 24.823 -2.439 -12.714 1.00 81.81 191 ARG A O 1
ATOM 1603 N N . ASP A 1 192 ? 24.139 -4.454 -11.979 1.00 76.12 192 ASP A N 1
ATOM 1604 C CA . ASP A 1 192 ? 24.440 -4.215 -10.567 1.00 76.12 192 ASP A CA 1
ATOM 1605 C C . ASP A 1 192 ? 25.941 -4.394 -10.270 1.00 76.12 192 ASP A C 1
ATOM 1607 O O . ASP A 1 192 ? 26.443 -3.754 -9.356 1.00 76.12 192 ASP A O 1
ATOM 1611 N N . VAL A 1 193 ? 26.655 -5.224 -11.043 1.00 76.81 193 VAL A N 1
ATOM 1612 C CA . VAL A 1 193 ? 28.112 -5.443 -10.928 1.00 76.81 193 VAL A CA 1
ATOM 1613 C C . VAL A 1 193 ? 28.928 -4.369 -11.662 1.00 76.81 193 VAL A C 1
ATOM 1615 O O . VAL A 1 193 ? 30.041 -4.062 -11.252 1.00 76.81 193 VAL A O 1
ATOM 1618 N N . GLU A 1 194 ? 28.392 -3.784 -12.736 1.00 63.81 194 GLU A N 1
ATOM 1619 C CA . GLU A 1 194 ? 29.026 -2.683 -13.486 1.00 63.81 194 GLU A CA 1
ATOM 1620 C C . GLU A 1 194 ? 28.871 -1.296 -12.819 1.00 63.81 194 GLU A C 1
ATOM 1622 O O . GLU A 1 194 ? 29.384 -0.303 -13.341 1.00 63.81 194 GLU A O 1
ATOM 1627 N N . ARG A 1 195 ? 28.149 -1.207 -11.695 1.00 51.41 195 ARG A N 1
ATOM 1628 C CA . ARG A 1 195 ? 27.955 0.012 -10.893 1.00 51.41 195 ARG A CA 1
ATOM 1629 C C . ARG A 1 195 ? 28.847 0.040 -9.664 1.00 51.41 195 ARG A C 1
ATOM 1631 O O . ARG A 1 195 ? 29.251 1.169 -9.307 1.00 51.41 195 ARG A O 1
#

Foldseek 3Di:
DDPVVVVVVVVVVVVVVVVVVVVVVVVVVVVVVVVVVVPDDDPDDPPDDDDPPPPDPVVVVVVVVVVVVPDDVVNVVVVVVVVVVVVLVPDPPDPPSVVVVVVVVVVVVVVVVPDDADDWDWDADPVVRDIDTHGDPVVVVVVVVVVVVVVVVVVVVVVVVVVVLVVVDDPPDDPDPVRSVVVVVVVVVVVVVVD

Radius of gyration: 29.14 Å; Cα contacts (8 Å, |Δi|>4): 33; chains: 1; bounding box: 49×64×80 Å

Mean predicted aligned error: 17.43 Å

Organism: NCBI:txid48254

Solvent-accessible surface area (backbone atoms only — not comparable to full-atom values): 11826 Å² total; per-residue (Å²): 135,59,73,66,59,54,55,51,51,51,55,51,51,52,50,50,53,50,52,50,52,52,50,54,50,53,51,54,50,51,54,51,50,54,50,54,62,74,64,57,76,85,76,82,71,93,72,91,72,94,70,92,72,84,75,49,76,63,59,58,51,47,52,49,50,51,56,66,72,63,62,47,73,67,52,49,56,51,45,50,52,54,46,52,62,46,51,73,68,66,60,89,79,52,69,66,58,52,51,50,51,55,48,53,58,49,50,63,58,50,64,77,66,75,62,92,80,76,83,63,51,73,50,69,43,84,88,78,69,45,78,47,73,53,67,64,64,71,58,53,52,48,51,53,52,51,53,52,48,54,51,51,50,52,49,54,54,50,51,53,49,50,56,54,52,64,70,54,71,66,91,83,74,65,95,44,75,67,54,42,57,47,50,57,49,49,55,51,53,53,59,63,70,77,105

pLDDT: mean 77.42, std 14.47, range [35.91, 96.25]

Secondary structure (DSSP, 8-state):
--HHHHHHHHHHHHHHHHHHHHHHHHHHHHHHHHHHHHTS----------------HHHHHHHHHHHHH---HHHHHHHHHHHHHHHHHH-TT-HHHHHHHHHHHHHHHHGGG---PPPPEEEE-TTT-PEEEE--HHHHHHHHHHHHHHHHHHHHHHHHHHHHHHHSPPTT--SSHHHHHHHHHHHHHHHHH--

Sequence (195 aa):
MSLEGYLQRFKELRRRSFEVSLKIGKIAEREAWEQAEIRKPRVYRMEAEDSDDVGSLQDSVERRREKLMGYTMREYENWEKKLHEKEAKKDGANLQELAKYTYEKQLGKVKKYAGTQKSAKIWKDQRTGRINISDDGPLVNRLASDLERTSKERYVARRKEMERRDMQATPGGYINDKNKQFNEKLDRQLRDVER